Protein 9EIE (pdb70)

Sequence (332 aa):
DHADAAYVEKHNLQCLFSEMAEQLSEKDPKTEEQEAERILLEFLTHRKAERDRAALRLQFSHSFEVNLDNGRKIMRLQLGQETSTLQLEQKGRVLKMDEAFSISLEQTEELTEMFYELGRFVVDGTKGEQGGFISIDERRDVYLLAAGRECAEAGDELFNLAMLFSMDDHADAAYVEKHNLQCLFSEMAEQLSEKDPKTEEQEAERILLEFLTHRKAERDRAALRLQFSHSFEVNLDNGRKIMRLQLGQETSTLQLEQKGRVLKMDEAFSISLEQTEELTEMFYELGRFVVDGTKGEQGGFISIDERDVYLLAAGRECAEAGDELFNLAMLFSMD

Organism: Trypanosoma cruzi (strain CL Brener) (NCBI:txid353153)

Secondary structure (DSSP, 8-state):
--SHHHHHHTTT-HHHHHHHHHHHHHH--SSHHHHHHHHHHHHHHHHHHHHHHHHHS--SSEEEEEETTTTEEEEEEE-SS-EEEEEEEE-SS-EEEEEEEE-HHHHHHHHHHHHHHHTTB-S-SSS-EEEEEEETTTEEEEEE-SHHHHHHHHHHHHHHHHHH--/--SHHHHHHTTT-HHHHHHHHHHHHHH--SSHHHHHHHHHHHHHHHHHHHHHHHHHT--SSEEEEEETTTTEEEEEEE-SSEEEEEEEEE-SS-EEEEEEEEEHHHHHHHHHHHHHHHTTEES-SSS-EEEEEEETTTEEEEEE-SHHHHHHHHHHHHHHHHHHT-

Radius of gyration: 24.31 Å; Cα contacts (8 Å, |Δi|>4): 481; chains: 2; bounding box: 36×53×86 Å

Structure (mmCIF, N/CA/C/O backbone):
data_9EIE
#
_entry.id   9EIE
#
_cell.length_a   110.225
_cell.length_b   71.647
_cell.length_c   67.084
_cell.angle_alpha   90.000
_cell.angle_beta   94.616
_cell.angle_gamma   90.000
#
_symmetry.space_group_name_H-M   'C 1 2 1'
#
loop_
_entity.id
_entity.type
_entity.pdbx_description
1 polymer 'Trypanosomatid-specific protein of unknown function'
2 non-polymer 'POTASSIUM ION'
3 non-polymer GLYCEROL
4 water water
#
loop_
_atom_site.group_PDB
_atom_site.id
_atom_site.type_symbol
_atom_site.label_atom_id
_atom_site.label_alt_id
_atom_site.label_comp_id
_atom_site.label_asym_id
_atom_site.label_entity_id
_atom_site.label_seq_id
_atom_site.pdbx_PDB_ins_code
_atom_site.Cartn_x
_atom_site.Cartn_y
_atom_site.Cartn_z
_atom_site.occupancy
_atom_site.B_iso_or_equiv
_atom_site.auth_seq_id
_atom_site.auth_comp_id
_atom_site.auth_asym_id
_atom_site.auth_atom_id
_atom_site.pdbx_PDB_model_num
ATOM 1 N N . ASP A 1 31 ? 25.421 5.062 -8.502 1.000 101.176 27 ASP A N 1
ATOM 2 C CA . ASP A 1 31 ? 24.961 6.711 -8.767 1.000 104.248 27 ASP A CA 1
ATOM 3 C C . ASP A 1 31 ? 24.398 6.970 -7.264 1.000 111.515 27 ASP A C 1
ATOM 4 O O . ASP A 1 31 ? 24.796 8.003 -6.669 1.000 111.844 27 ASP A O 1
ATOM 6 N N . HIS A 1 32 ? 23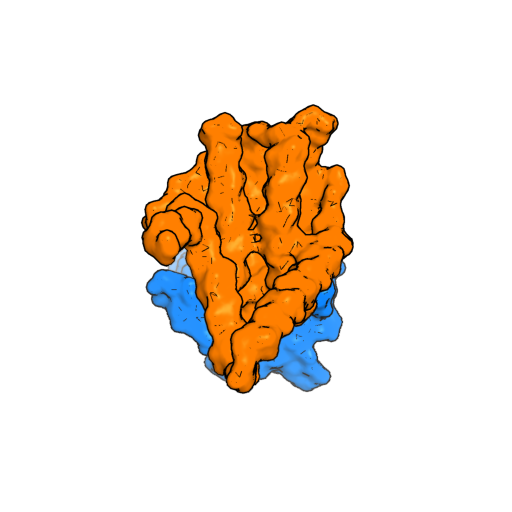.444 6.143 -6.749 1.000 122.761 28 HIS A N 1
ATOM 7 C CA . HIS A 1 32 ? 22.634 6.379 -5.503 1.000 125.892 28 HIS A CA 1
ATOM 8 C C . HIS A 1 32 ? 22.498 5.106 -4.615 1.000 123.783 28 HIS A C 1
ATOM 9 O O . HIS A 1 32 ? 21.835 5.222 -3.541 1.000 111.834 28 HIS A O 1
ATOM 16 N N . ALA A 1 33 ? 23.099 3.957 -5.006 1.000 121.424 29 ALA A N 1
ATOM 17 C CA . ALA A 1 33 ? 23.431 2.773 -4.152 1.000 113.366 29 ALA A CA 1
ATOM 18 C C . ALA A 1 33 ? 24.649 3.106 -3.274 1.000 112.782 29 ALA A C 1
ATOM 19 O O . ALA A 1 33 ? 24.982 2.338 -2.339 1.000 106.833 29 ALA A O 1
ATOM 21 N N . ASP A 1 34 ? 25.305 4.211 -3.630 1.000 112.983 30 ASP A N 1
ATOM 22 C CA . ASP A 1 34 ? 26.436 4.876 -2.935 1.000 107.498 30 ASP A CA 1
ATOM 23 C C . ASP A 1 34 ? 25.924 5.595 -1.677 1.000 106.556 30 ASP A C 1
ATOM 24 O O . ASP A 1 34 ? 26.422 5.266 -0.593 1.000 107.911 30 ASP A O 1
ATOM 29 N N . ALA A 1 35 ? 24.999 6.556 -1.814 1.000 106.145 31 ALA A N 1
ATOM 30 C CA . ALA A 1 35 ? 24.400 7.315 -0.686 1.000 110.055 31 ALA A CA 1
ATOM 31 C C . ALA A 1 35 ? 23.845 6.325 0.358 1.000 110.558 31 ALA A C 1
ATOM 32 O O . ALA A 1 35 ? 23.646 6.739 1.513 1.000 106.092 31 ALA A O 1
ATOM 34 N N . ALA A 1 36 ? 23.631 5.061 -0.043 1.000 112.215 32 ALA A N 1
ATOM 35 C CA . ALA A 1 36 ? 23.167 3.916 0.782 1.000 105.867 32 ALA A CA 1
ATOM 36 C C . ALA A 1 36 ? 24.324 3.258 1.553 1.000 105.889 32 ALA A C 1
ATOM 37 O O . ALA A 1 36 ? 24.162 3.179 2.786 1.000 111.950 32 ALA A O 1
ATOM 39 N N . TYR A 1 37 ? 25.414 2.801 0.886 1.000 103.111 33 TYR A N 1
ATOM 40 C CA . TYR A 1 37 ? 26.624 2.141 1.490 1.000 94.405 33 TYR A CA 1
ATOM 41 C C . TYR A 1 37 ? 27.251 3.026 2.584 1.000 89.160 33 TYR A C 1
ATOM 42 O O . TYR A 1 37 ? 27.872 2.485 3.527 1.000 80.106 33 TYR A O 1
ATOM 51 N N . VAL A 1 38 ? 27.066 4.344 2.454 1.000 86.392 34 VAL A N 1
ATOM 52 C CA . VAL A 1 38 ? 27.604 5.428 3.328 1.000 86.449 34 VAL A CA 1
ATOM 53 C C . VAL A 1 38 ? 26.749 5.561 4.607 1.000 92.909 34 VAL A C 1
ATOM 54 O O . VAL A 1 38 ? 27.357 5.684 5.692 1.000 98.167 34 VAL A O 1
ATOM 58 N N . GLU A 1 39 ? 25.410 5.544 4.520 1.000 97.704 35 GLU A N 1
ATOM 59 C CA . GLU A 1 39 ? 24.495 5.519 5.710 1.000 100.370 35 GLU A CA 1
ATOM 60 C C . GLU A 1 39 ? 24.597 4.136 6.381 1.000 94.699 35 GLU A C 1
ATOM 61 O O . GLU A 1 39 ? 24.785 4.082 7.604 1.000 93.689 35 GLU A O 1
ATOM 67 N N . LYS A 1 40 ? 24.532 3.071 5.572 1.000 90.175 36 LYS A N 1
ATOM 68 C CA . LYS A 1 40 ? 24.606 1.631 5.948 1.000 90.668 36 LYS A CA 1
ATOM 69 C C . LYS A 1 40 ? 25.880 1.266 6.722 1.000 89.128 36 LYS A C 1
ATOM 70 O O . LYS A 1 40 ? 25.923 0.120 7.175 1.000 86.977 36 LYS A O 1
ATOM 76 N N . HIS A 1 41 ? 26.889 2.143 6.833 1.000 91.813 37 HIS A N 1
ATOM 77 C CA . HIS A 1 41 ? 28.202 1.833 7.477 1.000 90.050 37 HIS A CA 1
ATOM 78 C C . HIS A 1 41 ? 28.676 2.966 8.410 1.000 85.135 37 HIS A C 1
ATOM 79 O O . HIS A 1 41 ? 29.849 2.917 8.820 1.000 82.523 37 HIS A O 1
ATOM 86 N N . ASN A 1 42 ? 27.825 3.946 8.742 1.000 83.989 38 ASN A N 1
ATOM 87 C CA . ASN A 1 42 ? 28.121 5.039 9.718 1.000 82.378 38 ASN A CA 1
ATOM 88 C C . ASN A 1 42 ? 29.279 5.909 9.237 1.000 78.011 38 ASN A C 1
ATOM 89 O O . ASN A 1 42 ? 30.080 6.390 10.104 1.000 73.414 38 ASN A O 1
ATOM 94 N N . LEU A 1 43 ? 29.336 6.106 7.913 1.000 71.526 39 LEU A N 1
ATOM 95 C CA . LEU A 1 43 ? 30.383 6.893 7.214 1.000 63.292 39 LEU A CA 1
ATOM 96 C C . LEU A 1 43 ? 29.782 8.239 6.807 1.000 60.170 39 LEU A C 1
ATOM 97 O O . LEU A 1 43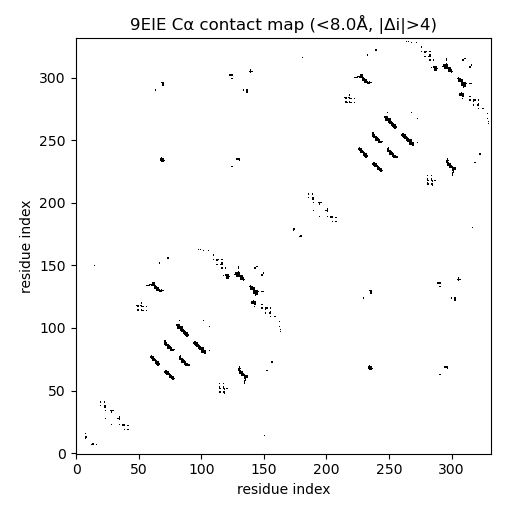 ? 30.507 9.109 6.257 1.000 58.671 39 LEU A O 1
ATOM 102 N N . GLN A 1 44 ? 28.509 8.431 7.130 1.000 61.825 40 GLN A N 1
ATOM 103 C CA . GLN A 1 44 ? 27.803 9.695 6.830 1.000 70.191 40 GLN A CA 1
ATOM 104 C C . GLN A 1 44 ? 28.536 10.826 7.571 1.000 63.509 40 GLN A C 1
ATOM 105 O O . GLN A 1 44 ? 28.603 11.935 7.037 1.000 62.774 40 GLN A O 1
ATOM 111 N N . CYS A 1 45 ? 29.095 10.561 8.747 1.000 64.872 41 CYS A N 1
ATOM 112 C CA . CYS A 1 45 ? 29.749 11.610 9.570 1.000 65.231 41 CYS A CA 1
ATOM 113 C C . CYS A 1 45 ? 31.024 12.092 8.863 1.000 57.400 41 CYS A C 1
ATOM 114 O O . CYS A 1 45 ? 31.209 13.335 8.696 1.000 50.243 41 CYS A O 1
ATOM 117 N N . LEU A 1 46 ? 31.860 11.140 8.448 1.000 52.517 42 LEU A N 1
ATOM 118 C CA . LEU A 1 46 ? 33.107 11.410 7.684 1.000 51.744 42 LEU A CA 1
ATOM 119 C C . LEU A 1 46 ? 32.770 12.227 6.415 1.000 54.326 42 LEU A C 1
ATOM 120 O O . LEU A 1 46 ? 33.391 13.338 6.206 1.000 52.312 42 LEU A O 1
ATOM 125 N N . PHE A 1 47 ? 31.815 11.740 5.604 1.000 52.888 43 PHE A N 1
ATOM 126 C CA . PHE A 1 47 ? 31.444 12.372 4.303 1.000 49.490 43 PHE A CA 1
ATOM 127 C C . PHE A 1 47 ? 30.967 13.798 4.564 1.000 47.195 43 PHE A C 1
ATOM 128 O O . PHE A 1 47 ? 31.321 14.766 3.833 1.000 44.537 43 PHE A O 1
ATOM 136 N N . SER A 1 48 ? 30.235 13.940 5.658 1.000 48.679 44 SER A N 1
ATOM 137 C CA . SER A 1 48 ? 29.686 15.245 6.086 1.000 50.339 44 SER A CA 1
ATOM 138 C C . SER A 1 48 ? 30.836 16.154 6.538 1.000 47.764 44 SER A C 1
ATOM 139 O O . SER A 1 48 ? 30.804 17.321 6.155 1.000 47.379 44 SER A O 1
ATOM 142 N N . GLU A 1 49 ? 31.837 15.666 7.279 1.000 46.227 45 GLU A N 1
ATOM 143 C CA . GLU A 1 49 ? 32.928 16.570 7.745 1.000 47.009 45 GLU A CA 1
ATOM 144 C C . GLU A 1 49 ? 33.720 17.000 6.503 1.000 44.900 45 GLU A C 1
ATOM 145 O O . GLU A 1 49 ? 34.224 18.159 6.455 1.000 42.738 45 GLU A O 1
ATOM 151 N N . MET A 1 50 ? 33.773 16.139 5.485 1.000 44.219 46 MET A N 1
ATOM 152 C CA . MET A 1 50 ? 34.476 16.507 4.222 1.000 43.240 46 MET A CA 1
ATOM 153 C C . MET A 1 50 ? 33.700 17.637 3.526 1.000 44.365 46 MET A C 1
ATOM 154 O O . MET A 1 50 ? 34.288 18.737 3.274 1.000 42.624 46 MET A O 1
ATOM 159 N N . ALA A 1 51 ? 32.420 17.429 3.253 1.000 45.671 47 ALA A N 1
ATOM 160 C CA . ALA A 1 51 ? 31.612 18.488 2.621 1.000 49.350 47 ALA A CA 1
ATOM 161 C C . ALA A 1 51 ? 31.791 19.765 3.462 1.000 51.763 47 ALA A C 1
ATOM 162 O O . ALA A 1 51 ? 32.083 20.848 2.867 1.000 50.733 47 ALA A O 1
ATOM 164 N N . GLU A 1 52 ? 31.738 19.637 4.800 1.000 56.562 48 GLU A N 1
ATOM 165 C CA . GLU A 1 52 ? 31.802 20.792 5.749 1.000 60.660 48 GLU A CA 1
ATOM 166 C C . GLU A 1 52 ? 33.100 21.540 5.455 1.000 55.038 48 GLU A C 1
ATOM 167 O O . GLU A 1 52 ? 33.037 22.774 5.298 1.000 55.013 48 GLU A O 1
ATOM 173 N N . GLN A 1 53 ? 34.207 20.802 5.341 1.000 53.045 49 GLN A N 1
ATOM 174 C CA . GLN A 1 53 ? 35.586 21.353 5.167 1.000 52.946 49 GLN A CA 1
ATOM 175 C C . GLN A 1 53 ? 35.668 22.138 3.842 1.000 51.102 49 GLN A C 1
ATOM 176 O O . GLN A 1 53 ? 36.429 23.168 3.781 1.000 46.779 49 GLN A O 1
ATOM 182 N N . LEU A 1 54 ? 34.868 21.742 2.842 1.000 50.385 50 LEU A N 1
ATOM 183 C CA . LEU A 1 54 ? 34.865 22.438 1.528 1.000 54.578 50 LEU A CA 1
ATOM 184 C C . LEU A 1 54 ? 34.063 23.764 1.623 1.000 60.585 50 LEU A C 1
ATOM 185 O O . LEU A 1 54 ? 34.456 24.755 0.967 1.000 61.599 50 LEU A O 1
ATOM 190 N N . SER A 1 55 ? 33.011 23.843 2.443 1.000 65.470 51 SER A N 1
ATOM 191 C CA . SER A 1 55 ? 32.251 25.102 2.687 1.000 67.590 51 SER A CA 1
ATOM 192 C C . SER A 1 55 ? 33.124 26.158 3.363 1.000 66.954 51 SER A C 1
ATOM 193 O O . SER A 1 55 ? 32.987 27.331 3.036 1.000 67.205 51 SER A O 1
ATOM 196 N N . GLU A 1 56 ? 33.993 25.756 4.276 1.000 70.033 52 GLU A N 1
ATOM 197 C CA . GLU A 1 56 ? 34.795 26.705 5.085 1.000 76.753 52 GLU A CA 1
ATOM 198 C C . GLU A 1 56 ? 35.898 27.325 4.226 1.000 75.728 52 GLU A C 1
ATOM 199 O O . GLU A 1 56 ? 36.273 28.464 4.528 1.000 80.674 52 GLU A O 1
ATOM 205 N N . LYS A 1 57 ? 36.393 26.618 3.208 1.000 72.568 53 LYS A N 1
ATOM 206 C CA . LYS A 1 57 ? 37.583 27.047 2.415 1.000 68.753 53 LYS A CA 1
ATOM 207 C C . LYS A 1 57 ? 37.159 27.585 1.042 1.000 66.731 53 LYS A C 1
ATOM 208 O O . LYS A 1 57 ? 37.909 28.409 0.501 1.000 66.292 53 LYS A O 1
ATOM 214 N N . ASP A 1 58 ? 36.014 27.106 0.534 1.000 66.797 54 ASP A N 1
ATOM 215 C CA . ASP A 1 58 ? 35.274 27.498 -0.702 1.000 72.008 54 ASP A CA 1
ATOM 216 C C . ASP A 1 58 ? 36.182 27.514 -1.942 1.000 70.518 54 ASP A C 1
ATOM 217 O O . ASP A 1 58 ? 36.498 28.572 -2.517 1.000 69.515 54 ASP A O 1
ATOM 222 N N . PRO A 1 59 ? 36.533 26.310 -2.451 1.000 63.020 55 PRO A N 1
ATOM 223 C CA . PRO A 1 59 ? 37.471 26.181 -3.564 1.000 59.995 55 PRO A CA 1
ATOM 224 C C . PRO A 1 59 ? 36.855 26.605 -4.900 1.000 56.035 55 PRO A C 1
ATOM 225 O O . PRO A 1 59 ? 35.710 26.374 -5.095 1.000 53.230 55 PRO A O 1
ATOM 229 N N . LYS A 1 60 ? 37.674 27.161 -5.786 1.000 58.268 56 LYS A N 1
ATOM 230 C CA . LYS A 1 60 ? 37.275 27.733 -7.102 1.000 60.080 56 LYS A CA 1
ATOM 231 C C . LYS A 1 60 ? 37.065 26.631 -8.155 1.000 54.405 56 LYS A C 1
ATOM 232 O O . LYS A 1 60 ? 36.285 26.923 -9.092 1.000 57.858 56 LYS A O 1
ATOM 238 N N . THR A 1 61 ? 37.693 25.438 -8.010 1.000 47.915 57 THR A N 1
ATOM 239 C CA . THR A 1 61 ? 37.665 24.298 -8.994 1.000 43.321 57 THR A CA 1
ATOM 240 C C . THR A 1 61 ? 37.503 22.925 -8.322 1.000 42.305 57 THR A C 1
ATOM 241 O O . THR A 1 61 ? 37.764 22.832 -7.037 1.000 41.400 57 THR A O 1
ATOM 245 N N . GLU A 1 62 ? 37.186 21.863 -9.095 1.000 38.858 58 GLU A N 1
ATOM 246 C CA A GLU A 1 62 ? 37.181 20.485 -8.524 0.500 37.446 58 GLU A CA 1
ATOM 247 C CA B GLU A 1 62 ? 37.180 20.491 -8.537 0.500 38.010 58 GLU A CA 1
ATOM 248 C C . GLU A 1 62 ? 38.610 20.109 -8.110 1.000 38.691 58 GLU A C 1
ATOM 249 O O . GLU A 1 62 ? 38.756 19.405 -7.037 1.000 37.698 58 GLU A O 1
ATOM 260 N N . GLN A 1 63 ? 39.651 20.532 -8.864 1.000 37.929 59 GLN A N 1
ATOM 261 C CA . GLN A 1 63 ? 41.036 20.157 -8.442 1.000 36.824 59 GLN A CA 1
ATOM 262 C C . GLN A 1 63 ? 41.356 20.781 -7.062 1.000 36.848 59 GLN A C 1
ATOM 263 O O . GLN A 1 63 ? 41.895 20.043 -6.232 1.000 34.406 59 GLN A O 1
ATOM 269 N N . GLU A 1 64 ? 41.020 22.055 -6.825 1.000 37.349 60 GLU A N 1
ATOM 270 C CA . GLU A 1 64 ? 41.207 22.744 -5.521 1.000 39.901 60 GLU A CA 1
ATOM 271 C C . GLU A 1 64 ? 40.471 21.970 -4.404 1.000 38.529 60 GLU A C 1
ATOM 272 O O . GLU A 1 64 ? 41.125 21.661 -3.403 1.000 38.285 60 GLU A O 1
ATOM 278 N N . ALA A 1 65 ? 39.179 21.651 -4.560 1.000 37.555 61 ALA A N 1
ATOM 279 C CA . ALA A 1 65 ? 38.406 20.818 -3.604 1.000 35.237 61 ALA A CA 1
ATOM 280 C C . ALA A 1 65 ? 39.163 19.529 -3.262 1.000 36.247 61 ALA A C 1
ATOM 281 O O . ALA A 1 65 ? 39.355 19.236 -2.068 1.000 40.692 61 ALA A O 1
ATOM 283 N N . GLU A 1 66 ? 39.633 18.772 -4.250 1.000 35.941 62 GLU A N 1
ATOM 284 C CA . GLU A 1 66 ? 40.213 17.426 -3.991 1.000 34.385 62 GLU A CA 1
ATOM 285 C C . GLU A 1 66 ? 41.518 17.595 -3.213 1.000 33.971 62 GLU A C 1
ATOM 286 O O . GLU A 1 66 ? 41.753 16.842 -2.336 1.000 33.291 62 GLU A O 1
ATOM 292 N N . ARG A 1 67 ? 42.314 18.591 -3.548 1.000 36.175 63 ARG A N 1
ATOM 293 C CA . ARG A 1 67 ? 43.530 18.973 -2.798 1.000 38.743 63 ARG A CA 1
ATOM 294 C C . ARG A 1 67 ? 43.115 19.168 -1.328 1.000 36.687 63 ARG A C 1
ATOM 295 O O . ARG A 1 67 ? 43.685 18.498 -0.457 1.000 35.531 63 ARG A O 1
ATOM 303 N N . ILE A 1 68 ? 42.093 19.976 -1.076 1.000 35.203 64 ILE A N 1
ATOM 304 C CA . ILE A 1 68 ? 41.627 20.284 0.304 1.000 35.633 64 ILE A CA 1
ATOM 305 C C . ILE A 1 68 ? 41.257 18.979 1.022 1.000 33.623 64 ILE A C 1
ATOM 306 O O . ILE A 1 68 ? 41.652 18.841 2.181 1.000 32.530 64 ILE A O 1
ATOM 311 N N . LEU A 1 69 ? 40.596 18.029 0.356 1.000 33.476 65 LEU A N 1
ATOM 312 C CA . LEU A 1 69 ? 40.222 16.746 1.012 1.000 33.599 65 LEU A CA 1
ATOM 313 C C . LEU A 1 69 ? 41.479 15.921 1.311 1.000 33.311 65 LEU A C 1
ATOM 314 O O . LEU A 1 69 ? 41.505 15.281 2.374 1.000 32.232 65 LEU A O 1
ATOM 319 N N . LEU A 1 70 ? 42.464 15.920 0.404 1.000 32.858 66 LEU A N 1
ATOM 320 C CA . LEU A 1 70 ? 43.779 15.270 0.620 1.000 32.207 66 LEU A CA 1
ATOM 321 C C . LEU A 1 70 ? 44.519 15.950 1.801 1.000 32.887 66 LEU A C 1
ATOM 322 O O . LEU A 1 70 ? 45.141 15.220 2.549 1.000 32.938 66 LEU A O 1
ATOM 327 N N . GLU A 1 71 ? 44.472 17.280 1.986 1.000 34.526 67 GLU A N 1
ATOM 328 C CA . GLU A 1 71 ? 45.145 17.996 3.115 1.000 37.418 67 GLU A CA 1
ATOM 329 C C . GLU A 1 71 ? 44.423 17.679 4.457 1.000 36.279 67 GLU A C 1
ATOM 330 O O . GLU A 1 71 ? 45.084 17.383 5.438 1.000 31.418 67 GLU A O 1
ATOM 336 N N . PHE A 1 72 ? 43.092 17.706 4.454 1.000 36.523 68 PHE A N 1
ATOM 337 C CA . PHE A 1 72 ? 42.193 17.385 5.586 1.000 36.630 68 PHE A CA 1
ATOM 338 C C . PHE A 1 72 ? 42.557 16.028 6.190 1.000 36.119 68 PHE A C 1
ATOM 339 O O . PHE A 1 72 ? 42.838 15.912 7.400 1.000 38.079 68 PHE A O 1
ATOM 347 N N . LEU A 1 73 ? 42.559 15.005 5.357 1.000 35.964 69 LEU A N 1
ATOM 348 C CA . LEU A 1 73 ? 42.837 13.612 5.769 1.000 35.515 69 LEU A CA 1
ATOM 349 C C . LEU A 1 73 ? 44.280 13.490 6.276 1.000 35.068 69 LEU A C 1
ATOM 350 O O . LEU A 1 73 ? 44.511 12.634 7.150 1.000 36.647 69 LEU A O 1
ATOM 355 N N . THR A 1 74 ? 45.209 14.263 5.706 1.000 34.268 70 THR A N 1
ATOM 356 C CA . THR A 1 74 ? 46.661 14.171 5.974 1.000 33.718 70 THR A CA 1
ATOM 357 C C . THR A 1 74 ? 46.875 14.755 7.381 1.000 34.326 70 THR A C 1
ATOM 358 O O . THR A 1 74 ? 47.633 14.150 8.135 1.000 32.869 70 THR A O 1
ATOM 362 N N . HIS A 1 75 ? 46.254 15.903 7.669 1.000 34.472 71 HIS A N 1
ATO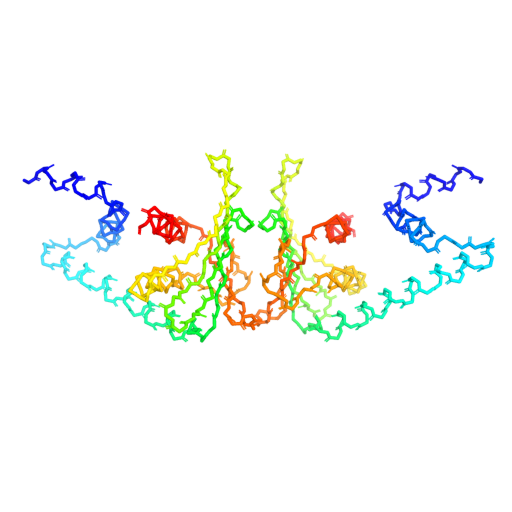M 363 C CA . HIS A 1 75 ? 46.348 16.651 8.946 1.000 36.548 71 HIS A CA 1
ATOM 364 C C . HIS A 1 75 ? 45.761 15.763 10.058 1.000 36.921 71 HIS A C 1
ATOM 365 O O . HIS A 1 75 ? 46.451 15.595 11.049 1.000 39.633 71 HIS A O 1
ATOM 372 N N . ARG A 1 76 ? 44.609 15.113 9.839 1.000 35.488 72 ARG A N 1
ATOM 373 C CA . ARG A 1 76 ? 43.998 14.126 10.755 1.000 33.431 72 ARG A CA 1
ATOM 374 C C . ARG A 1 76 ? 44.881 12.891 10.978 1.000 33.909 72 ARG A C 1
ATOM 375 O O . ARG A 1 76 ? 44.751 12.249 12.077 1.000 30.638 72 ARG A O 1
ATOM 383 N N . LYS A 1 77 ? 45.634 12.470 9.959 1.000 33.598 73 LYS A N 1
ATOM 384 C CA . LYS A 1 77 ? 46.548 11.312 10.108 1.000 35.449 73 LYS A CA 1
ATOM 385 C C . LYS A 1 77 ? 47.672 11.765 11.036 1.000 33.502 73 LYS A C 1
ATOM 386 O O . LYS A 1 77 ? 48.158 10.949 11.801 1.000 35.044 73 LYS A O 1
ATOM 392 N N . ALA A 1 78 ? 48.049 13.035 10.952 1.000 31.803 74 ALA A N 1
ATOM 393 C CA . ALA A 1 78 ? 49.126 13.637 11.760 1.000 31.676 74 ALA A CA 1
ATOM 394 C C . ALA A 1 78 ? 48.634 13.701 13.213 1.000 31.143 74 ALA A C 1
ATOM 395 O O . ALA A 1 78 ? 49.403 13.266 14.078 1.000 32.194 74 ALA A O 1
ATOM 397 N N . GLU A 1 79 ? 47.419 14.218 13.444 1.000 29.612 75 GLU A N 1
ATOM 398 C CA . GLU A 1 79 ? 46.796 14.340 14.780 1.000 30.489 75 GLU A CA 1
ATOM 399 C C . GLU A 1 79 ? 46.739 12.945 15.384 1.000 28.769 75 GLU A C 1
ATOM 400 O O . GLU A 1 79 ? 47.007 12.805 16.547 1.000 30.231 75 GLU A O 1
ATOM 406 N N . ARG A 1 80 ? 46.452 11.947 14.580 1.000 28.261 76 ARG A N 1
ATOM 407 C CA . ARG A 1 80 ? 46.209 10.566 15.038 1.000 28.217 76 ARG A CA 1
ATOM 408 C C . ARG A 1 80 ? 47.562 9.931 15.378 1.000 29.783 76 ARG A C 1
ATOM 409 O O . ARG A 1 80 ? 47.616 9.092 16.318 1.000 28.730 76 ARG A O 1
ATOM 417 N N . ASP A 1 81 ? 48.592 10.287 14.598 1.000 33.055 77 ASP A N 1
ATOM 418 C CA . ASP A 1 81 ? 49.996 9.809 14.740 1.000 35.765 77 ASP A CA 1
ATOM 419 C C . ASP A 1 81 ? 50.532 10.347 16.089 1.000 35.543 77 ASP A C 1
ATOM 420 O O . ASP A 1 81 ? 51.216 9.579 16.807 1.000 33.381 77 ASP A O 1
ATOM 425 N N . ARG A 1 82 ? 50.176 11.589 16.434 1.000 33.024 78 ARG A N 1
ATOM 426 C CA . ARG A 1 82 ? 50.556 12.206 17.713 1.000 35.683 78 ARG A CA 1
ATOM 427 C C . ARG A 1 82 ? 49.748 11.592 18.886 1.000 34.858 78 ARG A C 1
ATOM 428 O O . ARG A 1 82 ? 50.373 11.197 19.886 1.000 31.014 78 ARG A O 1
ATOM 436 N N . ALA A 1 83 ? 48.415 11.472 18.786 1.000 34.472 79 ALA A N 1
ATOM 437 C CA . ALA A 1 83 ? 47.604 10.749 19.791 1.000 34.570 79 ALA A CA 1
ATOM 438 C C . ALA A 1 83 ? 48.214 9.359 20.078 1.000 34.308 79 ALA A C 1
ATOM 439 O O . ALA A 1 83 ? 48.382 9.037 21.265 1.000 33.046 79 ALA A O 1
ATOM 441 N N . ALA A 1 84 ? 48.649 8.601 19.060 1.000 34.096 80 ALA A N 1
ATOM 442 C CA . ALA A 1 84 ? 49.281 7.266 19.248 1.000 33.522 80 ALA A CA 1
ATOM 443 C C . ALA A 1 84 ? 50.605 7.361 20.051 1.000 33.985 80 ALA A C 1
ATOM 444 O O . ALA A 1 84 ? 50.947 6.448 20.850 1.000 32.772 80 ALA A O 1
ATOM 446 N N . LEU A 1 85 ? 51.390 8.392 19.811 1.000 33.970 81 LEU A N 1
ATOM 447 C CA . LEU A 1 85 ? 52.659 8.588 20.552 1.000 35.833 81 LEU A CA 1
ATOM 448 C C . LEU A 1 85 ? 52.349 8.884 22.026 1.000 36.722 81 LEU A C 1
ATOM 449 O O . LEU A 1 85 ? 53.029 8.343 22.852 1.000 37.935 81 LEU A O 1
ATOM 454 N N . ARG A 1 86 ? 51.333 9.693 22.299 1.000 37.927 82 ARG A N 1
ATOM 455 C CA . ARG A 1 86 ? 51.001 10.177 23.648 1.000 40.021 82 ARG A CA 1
ATOM 456 C C . ARG A 1 86 ? 50.241 9.090 24.415 1.000 37.472 82 ARG A C 1
ATOM 457 O O . ARG A 1 86 ? 50.507 8.961 25.590 1.000 36.813 82 ARG A O 1
ATOM 465 N N . LEU A 1 87 ? 49.396 8.291 23.758 1.000 35.122 83 LEU A N 1
ATOM 466 C CA . LEU A 1 87 ? 48.492 7.301 24.401 1.000 33.411 83 LEU A CA 1
ATOM 467 C C . LEU A 1 87 ? 48.993 5.869 24.229 1.000 35.961 83 LEU A C 1
ATOM 468 O O . LEU A 1 87 ? 48.225 4.960 24.411 1.000 39.329 83 LEU A O 1
ATOM 473 N N . GLN A 1 88 ? 50.238 5.683 23.839 1.000 39.964 84 GLN A N 1
ATOM 474 C CA . GLN A 1 88 ? 50.966 4.381 23.815 1.000 40.599 84 GLN A CA 1
ATOM 475 C C . GLN A 1 88 ? 50.705 3.657 25.140 1.000 38.081 84 GLN A C 1
ATOM 476 O O . GLN A 1 88 ? 51.007 4.299 26.204 1.000 37.539 84 GLN A O 1
ATOM 482 N N . PHE A 1 89 ? 50.197 2.418 25.107 1.000 33.775 85 PHE A N 1
ATOM 483 C CA . PHE A 1 89 ? 49.907 1.597 26.315 1.000 32.232 85 PHE A CA 1
ATOM 484 C C . PHE A 1 89 ? 50.493 0.168 26.227 1.000 33.510 85 PHE A C 1
ATOM 485 O O . PHE A 1 89 ? 50.428 -0.484 25.144 1.000 33.707 85 PHE A O 1
ATOM 493 N N . SER A 1 90 ? 51.011 -0.342 27.357 1.000 34.464 86 SER A N 1
ATOM 494 C CA . SER A 1 90 ? 51.692 -1.658 27.531 1.000 35.935 86 SER A CA 1
ATOM 495 C C . SER A 1 90 ? 50.780 -2.686 28.215 1.000 36.216 86 SER A C 1
ATOM 496 O O . SER A 1 90 ? 51.136 -3.857 28.171 1.000 40.387 86 SER A O 1
ATOM 499 N N . HIS A 1 91 ? 49.710 -2.282 28.911 1.000 34.955 87 HIS A N 1
ATOM 500 C CA . HIS A 1 91 ? 48.892 -3.174 29.791 1.000 33.353 87 HIS A CA 1
ATOM 501 C C . HIS A 1 91 ? 47.387 -2.935 29.592 1.000 31.530 87 HIS A C 1
ATOM 502 O O . HIS A 1 91 ? 46.659 -3.892 29.457 1.000 31.278 87 HIS A O 1
ATOM 509 N N . SER A 1 92 ? 46.911 -1.704 29.625 1.000 29.721 88 SER A N 1
ATOM 510 C CA . SER A 1 92 ? 45.491 -1.434 29.949 1.000 28.018 88 SER A CA 1
ATOM 511 C C . SER A 1 92 ? 45.107 -0.039 29.462 1.000 26.495 88 SER A C 1
ATOM 512 O O . SER A 1 92 ? 45.983 0.839 29.414 1.000 25.884 88 SER A O 1
ATOM 515 N N . PHE A 1 93 ? 43.849 0.188 29.148 1.000 25.121 89 PHE A N 1
ATOM 516 C CA . PHE A 1 93 ? 43.341 1.568 28.973 1.000 24.529 89 PHE A CA 1
ATOM 517 C C . PHE A 1 93 ? 41.939 1.599 29.530 1.000 24.504 89 PHE A C 1
ATOM 518 O O . PHE A 1 93 ? 41.271 0.579 29.512 1.000 25.552 89 PHE A O 1
ATOM 526 N N . GLU A 1 94 ? 41.481 2.768 29.911 1.000 25.423 90 GLU A N 1
ATOM 527 C CA . GLU A 1 94 ? 40.042 3.006 30.175 1.000 25.917 90 GLU A CA 1
ATOM 528 C C . GLU A 1 94 ? 39.630 4.238 29.394 1.000 23.924 90 GLU A C 1
ATOM 529 O O . GLU A 1 94 ? 40.350 5.234 29.382 1.000 24.868 90 GLU A O 1
ATOM 535 N N . VAL A 1 95 ? 38.481 4.163 28.772 1.000 23.360 91 VAL A N 1
ATOM 536 C CA . VAL A 1 95 ? 37.770 5.333 28.201 1.000 23.075 91 VAL A CA 1
ATOM 537 C C . VAL A 1 95 ? 36.519 5.540 29.032 1.000 22.916 91 VAL A C 1
ATOM 538 O O . VAL A 1 95 ? 35.779 4.601 29.149 1.000 23.673 91 VAL A O 1
ATOM 542 N N . ASN A 1 96 ? 36.283 6.732 29.536 1.000 24.052 92 ASN A N 1
ATOM 543 C CA . ASN A 1 96 ? 35.067 7.094 30.303 1.000 25.466 92 ASN A CA 1
ATOM 544 C C . ASN A 1 96 ? 34.471 8.371 29.688 1.000 26.092 92 ASN A C 1
ATOM 545 O O . ASN A 1 96 ? 35.140 9.395 29.824 1.000 25.708 92 ASN A O 1
ATOM 550 N N . LEU A 1 97 ? 33.270 8.340 29.079 1.000 29.023 93 LEU A N 1
ATOM 551 C CA . LEU A 1 97 ? 32.647 9.501 28.355 1.000 32.007 93 LEU A CA 1
ATOM 552 C C . LEU A 1 97 ? 31.317 9.981 28.970 1.000 34.035 93 LEU A C 1
ATOM 553 O O . LEU A 1 97 ? 30.731 9.197 29.645 1.000 31.073 93 LEU A O 1
ATOM 558 N N . ASP A 1 98 ? 30.750 11.067 28.406 1.000 43.038 94 ASP A N 1
ATOM 559 C CA . ASP A 1 98 ? 29.440 11.732 28.672 1.000 47.853 94 ASP A CA 1
ATOM 560 C C . ASP A 1 98 ? 29.533 11.897 30.151 1.000 53.662 94 ASP A C 1
ATOM 561 O O . ASP A 1 98 ? 28.547 11.653 30.836 1.000 58.962 94 ASP A O 1
ATOM 566 N N . ASN A 1 99 ? 30.784 12.114 30.539 1.000 60.168 95 ASN A N 1
ATOM 567 C CA . ASN A 1 99 ? 31.385 11.823 31.875 1.000 67.537 95 ASN A CA 1
ATOM 568 C C . ASN A 1 99 ? 30.513 10.830 32.732 1.000 65.052 95 ASN A C 1
ATOM 569 O O . ASN A 1 99 ? 29.505 11.238 33.342 1.000 66.441 95 ASN A O 1
ATOM 574 N N . GLY A 1 100 ? 30.883 9.535 32.812 1.000 61.658 96 GLY A N 1
ATOM 575 C CA . GLY A 1 100 ? 30.247 8.525 33.692 1.000 59.813 96 GLY A CA 1
ATOM 576 C C . GLY A 1 100 ? 29.417 7.460 32.961 1.000 61.685 96 GLY A C 1
ATOM 577 O O . GLY A 1 100 ? 29.466 6.253 33.375 1.000 60.742 96 GLY A O 1
ATOM 578 N N . ARG A 1 101 ? 28.667 7.872 31.929 1.000 57.498 97 ARG A N 1
ATOM 579 C CA . ARG A 1 101 ? 27.534 7.132 31.331 1.000 54.725 97 ARG A CA 1
ATOM 580 C C . ARG A 1 101 ? 27.950 6.389 30.055 1.000 49.748 97 ARG A C 1
ATOM 581 O O . ARG A 1 101 ? 27.068 6.108 29.243 1.000 56.819 97 ARG A O 1
ATOM 589 N N . LYS A 1 102 ? 29.245 6.172 29.822 1.000 43.498 98 LYS A N 1
ATOM 590 C CA . LYS A 1 102 ? 29.815 5.190 28.860 1.000 39.895 98 LYS A CA 1
ATOM 591 C C . LYS A 1 102 ? 31.256 4.889 29.257 1.000 35.939 98 LYS A C 1
ATOM 592 O O . LYS A 1 102 ? 32.042 5.837 29.342 1.000 37.259 98 LYS A O 1
ATOM 598 N N . ILE A 1 103 ? 31.586 3.624 29.478 1.000 31.139 99 ILE A N 1
ATOM 599 C CA . ILE A 1 103 ? 32.921 3.222 29.988 1.000 29.313 99 ILE A CA 1
ATOM 600 C C . ILE A 1 103 ? 33.354 1.974 29.246 1.000 26.861 99 ILE A C 1
ATOM 601 O O . ILE A 1 103 ? 32.564 1.057 29.204 1.000 25.897 99 ILE A O 1
ATOM 606 N N . MET A 1 104 ? 34.611 1.929 28.831 1.000 27.015 100 MET A N 1
ATOM 607 C CA . MET A 1 104 ? 35.313 0.741 28.245 1.000 28.779 100 MET A CA 1
ATOM 608 C C . MET A 1 104 ? 36.676 0.602 28.939 1.000 26.750 100 MET A C 1
ATOM 609 O O . MET A 1 104 ? 37.338 1.608 29.081 1.000 24.635 100 MET A O 1
ATOM 614 N N . ARG A 1 105 ? 37.027 -0.593 29.374 1.000 26.793 101 ARG A N 1
ATOM 615 C CA . ARG A 1 105 ? 38.344 -0.949 29.915 1.000 27.938 101 ARG A CA 1
ATOM 616 C C . ARG A 1 105 ? 38.850 -2.110 29.085 1.000 27.795 101 ARG A C 1
ATOM 617 O O . ARG A 1 105 ? 38.039 -2.986 28.768 1.000 26.912 101 ARG A O 1
ATOM 625 N N . LEU A 1 106 ? 40.130 -2.100 28.754 1.000 28.765 102 LEU A N 1
ATOM 626 C CA . LEU A 1 106 ? 40.842 -3.152 27.972 1.000 30.704 102 LEU A CA 1
ATOM 627 C C . LEU A 1 106 ? 42.107 -3.531 28.732 1.000 30.481 102 LEU A C 1
ATOM 628 O O . LEU A 1 106 ? 42.837 -2.605 29.105 1.000 29.763 102 LEU A O 1
ATOM 633 N N . GLN A 1 107 ? 42.335 -4.819 28.953 1.000 31.839 103 GLN A N 1
ATOM 634 C CA . GLN A 1 107 ? 43.631 -5.360 29.417 1.000 34.936 103 GLN A CA 1
ATOM 635 C C . GLN A 1 107 ? 44.199 -6.239 28.295 1.000 35.968 103 GLN A C 1
ATOM 636 O O . GLN A 1 107 ? 43.452 -7.069 27.711 1.000 35.098 103 GLN A O 1
ATOM 642 N N . LEU A 1 108 ? 45.480 -6.063 27.996 1.000 38.092 104 LEU A N 1
ATOM 643 C CA . LEU A 1 108 ? 46.255 -6.928 27.071 1.000 40.248 104 LEU A CA 1
ATOM 644 C C . LEU A 1 108 ? 46.608 -8.230 27.765 1.000 43.221 104 LEU A C 1
ATOM 645 O O . LEU A 1 108 ? 46.836 -8.181 28.999 1.000 43.112 104 LEU A O 1
ATOM 650 N N . GLY A 1 109 ? 46.627 -9.323 26.997 1.000 49.185 105 GLY A N 1
ATOM 651 C CA . GLY A 1 109 ? 47.372 -10.577 27.285 1.000 54.832 105 GLY A CA 1
ATOM 652 C C . GLY A 1 109 ? 48.130 -11.134 26.073 1.000 59.844 105 GLY A C 1
ATOM 653 O O . GLY A 1 109 ? 47.877 -10.636 24.938 1.000 59.299 105 GLY A O 1
ATOM 654 N N . GLN A 1 110 ? 48.965 -12.172 26.271 1.000 65.981 106 GLN A N 1
ATOM 655 C CA . GLN A 1 110 ? 49.808 -12.804 25.206 1.000 71.547 106 GLN A CA 1
ATOM 656 C C . GLN A 1 110 ? 48.937 -13.138 23.985 1.000 72.288 106 GLN A C 1
ATOM 657 O O . GLN A 1 110 ? 49.257 -12.624 22.896 1.000 71.181 106 GLN A O 1
ATOM 663 N N . GLU A 1 111 ? 47.868 -13.931 24.155 1.000 73.106 107 GLU A N 1
ATOM 664 C CA . GLU A 1 111 ? 47.110 -14.539 23.019 1.000 73.743 107 GLU A CA 1
ATOM 665 C C . GLU A 1 111 ? 45.778 -13.801 22.755 1.000 66.226 107 GLU A C 1
ATOM 666 O O . GLU A 1 111 ? 45.322 -13.858 21.595 1.000 65.611 107 GLU A O 1
ATOM 672 N N . THR A 1 112 ? 45.175 -13.134 23.752 1.000 58.136 108 THR A N 1
ATOM 673 C CA . THR A 1 112 ? 43.909 -12.351 23.620 1.000 50.624 108 THR A CA 1
ATOM 674 C C . THR A 1 112 ? 43.970 -11.100 24.498 1.000 47.716 108 THR A C 1
ATOM 675 O O . THR A 1 112 ? 44.770 -11.086 25.436 1.000 52.954 108 THR A O 1
ATOM 679 N N . SER A 1 113 ? 43.128 -10.105 24.226 1.000 45.502 109 SER A N 1
ATOM 680 C CA . SER A 1 113 ? 42.790 -8.983 25.151 1.000 44.638 109 SER A CA 1
ATOM 681 C C . SER A 1 113 ? 41.465 -9.245 25.890 1.000 42.652 109 SER A C 1
ATOM 682 O O . SER A 1 113 ? 40.589 -9.868 25.313 1.000 43.176 109 SER A O 1
ATOM 685 N N . THR A 1 114 ? 41.307 -8.831 27.139 1.000 40.302 110 THR A N 1
ATOM 686 C CA . THR A 1 114 ? 39.982 -8.874 27.819 1.000 40.621 110 THR A CA 1
ATOM 687 C C . THR A 1 114 ? 39.392 -7.460 27.790 1.000 37.406 110 THR A C 1
ATOM 688 O O . THR A 1 114 ? 40.163 -6.520 27.727 1.000 36.188 110 THR A O 1
ATOM 692 N N . LEU A 1 115 ? 38.074 -7.343 27.798 1.000 37.311 111 LEU A N 1
ATOM 693 C CA . LEU A 1 115 ? 37.312 -6.103 27.450 1.000 38.351 111 LEU A CA 1
ATOM 694 C C . LEU A 1 115 ? 36.049 -6.012 28.324 1.000 36.773 111 LEU A C 1
ATOM 695 O O . LEU A 1 115 ? 35.352 -7.000 28.406 1.000 36.498 111 LEU A O 1
ATOM 700 N N . GLN A 1 116 ? 35.833 -4.924 29.064 1.000 37.741 112 GLN A N 1
ATOM 701 C CA . GLN A 1 116 ? 34.622 -4.707 29.919 1.000 36.911 112 GLN A CA 1
ATOM 702 C C . GLN A 1 116 ? 33.916 -3.440 29.420 1.000 33.636 112 GLN A C 1
ATOM 703 O O . GLN A 1 116 ? 34.598 -2.445 29.290 1.000 35.713 112 GLN A O 1
ATOM 709 N N . LEU A 1 117 ? 32.641 -3.456 29.072 1.000 31.958 113 LEU A N 1
ATOM 710 C CA . LEU A 1 117 ? 31.927 -2.201 28.733 1.000 32.767 113 LEU A CA 1
ATOM 711 C C . LEU A 1 117 ? 30.774 -1.974 29.680 1.000 33.666 113 LEU A C 1
ATOM 712 O O . LEU A 1 117 ? 30.142 -2.989 30.074 1.000 33.811 113 LEU A O 1
ATOM 717 N N . GLU A 1 118 ? 30.443 -0.701 29.875 1.000 35.574 114 GLU A N 1
ATOM 718 C CA . GLU A 1 118 ? 29.227 -0.197 30.578 1.000 39.894 114 GLU A CA 1
ATOM 719 C C . GLU A 1 118 ? 28.672 0.999 29.820 1.000 36.863 114 GLU A C 1
ATOM 720 O O . GLU A 1 118 ? 29.470 1.821 29.331 1.000 34.649 114 GLU A O 1
ATOM 726 N N . GLN A 1 119 ? 27.355 1.105 29.811 1.000 37.716 115 GLN A N 1
ATOM 727 C CA . GLN A 1 119 ? 26.623 2.227 29.185 1.000 41.753 115 GLN A CA 1
ATOM 728 C C . GLN A 1 119 ? 25.382 2.429 30.036 1.000 43.031 115 GLN A C 1
ATOM 729 O O . GLN A 1 119 ? 24.822 1.435 30.436 1.000 45.683 115 GLN A O 1
ATOM 735 N N . LYS A 1 120 ? 25.073 3.659 30.410 1.000 45.453 116 LYS A N 1
ATOM 736 C CA . LYS A 1 120 ? 23.845 4.000 31.151 1.000 48.242 116 LYS A CA 1
ATOM 737 C C . LYS A 1 120 ? 23.323 5.288 30.530 1.000 49.308 116 LYS A C 1
ATOM 738 O O . LYS A 1 120 ? 23.506 6.301 31.116 1.000 52.988 116 LYS A O 1
ATOM 744 N N . GLY A 1 121 ? 22.819 5.247 29.310 1.000 53.530 117 GLY A N 1
ATOM 745 C CA . GLY A 1 121 ? 22.169 6.392 28.646 1.000 57.332 117 GLY A CA 1
ATOM 746 C C . GLY A 1 121 ? 20.669 6.267 28.775 1.000 61.356 117 GLY A C 1
ATOM 747 O O . GLY A 1 121 ? 20.228 5.330 29.439 1.000 64.312 117 GLY A O 1
ATOM 748 N N . ARG A 1 122 ? 19.904 7.186 28.193 1.000 68.535 118 ARG A N 1
ATOM 749 C CA . ARG A 1 122 ? 18.427 7.159 28.306 1.000 72.155 118 ARG A CA 1
ATOM 750 C C . ARG A 1 122 ? 17.963 6.056 27.350 1.000 68.878 118 ARG A C 1
ATOM 751 O O . ARG A 1 122 ? 16.959 5.380 27.667 1.000 71.098 118 ARG A O 1
ATOM 759 N N . VAL A 1 123 ? 18.703 5.858 26.252 1.000 64.720 119 VAL A N 1
ATOM 760 C CA . VAL A 1 123 ? 18.258 5.060 25.067 1.000 61.359 119 VAL A CA 1
ATOM 761 C C . VAL A 1 123 ? 18.734 3.590 25.232 1.000 53.910 119 VAL A C 1
ATOM 762 O O . VAL A 1 123 ? 17.995 2.671 24.803 1.000 55.314 119 VAL A O 1
ATOM 766 N N . LEU A 1 124 ? 19.836 3.344 25.953 1.000 48.599 120 LEU A N 1
ATOM 767 C CA . LEU A 1 124 ? 20.454 2.002 26.104 1.000 44.319 120 LEU A CA 1
ATOM 768 C C . LEU A 1 124 ? 21.164 1.902 27.434 1.000 43.202 120 LEU A C 1
ATOM 769 O O . LEU A 1 124 ? 22.047 2.698 27.650 1.000 43.738 120 LEU A O 1
ATOM 774 N N . LYS A 1 125 ? 20.833 0.902 28.241 1.000 44.436 121 LYS A N 1
ATOM 775 C CA . LYS A 1 125 ? 21.580 0.524 29.459 1.000 43.898 121 LYS A CA 1
ATOM 776 C C . LYS A 1 125 ? 22.269 -0.825 29.178 1.000 41.442 121 LYS A C 1
ATOM 777 O O . LYS A 1 125 ? 21.571 -1.730 28.752 1.000 42.578 121 LYS A O 1
ATOM 783 N N . MET A 1 126 ? 23.573 -0.996 29.383 1.000 39.251 122 MET A N 1
ATOM 784 C CA . MET A 1 126 ? 24.207 -2.325 29.152 1.000 39.586 122 MET A CA 1
ATOM 785 C C . MET A 1 126 ? 25.557 -2.504 29.862 1.000 37.688 122 MET A C 1
ATOM 786 O O . MET A 1 126 ? 26.205 -1.503 30.191 1.000 34.614 122 MET A O 1
ATOM 791 N N . ASP A 1 127 ? 25.919 -3.769 30.082 1.000 37.916 123 ASP A N 1
ATOM 792 C CA . ASP A 1 127 ? 27.241 -4.243 30.549 1.000 39.922 123 ASP A CA 1
ATOM 793 C C . ASP A 1 127 ? 27.718 -5.346 29.640 1.000 39.631 123 ASP A C 1
ATOM 794 O O . ASP A 1 127 ? 26.904 -6.161 29.296 1.000 39.669 123 ASP A O 1
ATOM 799 N N . GLU A 1 128 ? 29.005 -5.448 29.394 1.000 37.238 124 GLU A N 1
ATOM 800 C CA . GLU A 1 128 ? 29.505 -6.605 28.653 1.000 36.392 124 GLU A CA 1
ATOM 801 C C . GLU A 1 128 ? 30.886 -6.879 29.171 1.000 34.393 124 GLU A C 1
ATOM 802 O O . GLU A 1 128 ? 31.588 -5.914 29.433 1.000 32.218 124 GLU A O 1
ATOM 808 N N . ALA A 1 129 ? 31.259 -8.141 29.196 1.000 33.716 125 ALA A N 1
ATOM 809 C CA . ALA A 1 129 ? 32.618 -8.586 29.546 1.000 32.967 125 ALA A CA 1
ATOM 810 C C . ALA A 1 129 ? 32.949 -9.790 28.670 1.000 32.013 125 ALA A C 1
ATOM 811 O O . ALA A 1 129 ? 32.085 -10.610 28.532 1.000 31.520 125 ALA A O 1
ATOM 813 N N . PHE A 1 130 ? 34.112 -9.828 28.011 1.000 34.349 126 PHE A N 1
ATOM 814 C CA . PHE A 1 130 ? 34.465 -10.865 27.002 1.000 35.320 126 PHE A CA 1
ATOM 815 C C . PHE A 1 130 ? 35.874 -10.623 26.492 1.000 34.646 126 PHE A C 1
ATOM 816 O O . PHE A 1 130 ? 36.442 -9.624 26.839 1.000 33.021 126 PHE A O 1
ATOM 824 N N . SER A 1 131 ? 36.382 -11.540 25.674 1.000 36.773 127 SER A N 1
ATOM 825 C CA . SER A 1 131 ? 37.782 -11.570 25.182 1.000 37.381 127 SER A CA 1
ATOM 826 C C . SER A 1 131 ? 37.773 -11.263 23.683 1.000 36.065 127 SER A C 1
ATOM 827 O O . SER A 1 131 ? 36.802 -11.534 23.062 1.000 37.039 127 SER A O 1
ATOM 830 N N . ILE A 1 132 ? 38.806 -10.642 23.139 1.000 37.286 128 ILE A N 1
ATOM 831 C CA . ILE A 1 132 ? 38.927 -10.404 21.673 1.000 38.788 128 ILE A CA 1
ATOM 832 C C . ILE A 1 132 ? 40.306 -10.854 21.173 1.000 41.126 128 ILE A C 1
ATOM 833 O O . ILE A 1 132 ? 41.245 -11.018 21.985 1.000 42.114 128 ILE A O 1
ATOM 838 N N . SER A 1 133 ? 40.405 -11.125 19.873 1.000 43.456 129 SER A N 1
ATOM 839 C CA . SER A 1 133 ? 41.643 -11.642 19.224 1.000 44.286 129 SER A CA 1
ATOM 840 C C . SER A 1 133 ? 42.659 -10.504 19.159 1.000 44.472 129 SER A C 1
ATOM 841 O O . SER A 1 133 ? 42.243 -9.324 19.372 1.000 43.724 129 SER A O 1
ATOM 844 N N . LEU A 1 134 ? 43.910 -10.838 18.831 1.000 47.579 130 LEU A N 1
ATOM 845 C CA . LEU A 1 134 ? 45.001 -9.849 18.589 1.000 48.676 130 LEU A CA 1
ATOM 846 C C . LEU A 1 134 ? 44.656 -9.000 17.374 1.000 45.340 130 LEU A C 1
ATOM 847 O O . LEU A 1 134 ? 44.940 -7.807 17.433 1.000 43.361 130 LEU A O 1
ATOM 852 N N . GLU A 1 135 ? 44.013 -9.570 16.357 1.000 44.490 131 GLU A N 1
ATOM 853 C CA . GLU A 1 135 ? 43.585 -8.771 15.182 1.000 45.904 131 GLU A CA 1
ATOM 854 C C . GLU A 1 135 ? 42.509 -7.789 15.683 1.000 44.769 131 GLU A C 1
ATOM 855 O O . GLU A 1 135 ? 42.614 -6.549 15.359 1.000 41.222 131 GLU A O 1
ATOM 861 N N . GLN A 1 136 ? 41.540 -8.268 16.480 1.000 42.271 132 GLN A N 1
ATOM 862 C CA . GLN A 1 136 ? 40.449 -7.395 16.981 1.000 41.818 132 GLN A CA 1
ATOM 863 C C . GLN A 1 136 ? 41.035 -6.240 17.815 1.000 41.863 132 GLN A C 1
ATOM 864 O O . GLN A 1 136 ? 40.645 -5.064 17.582 1.000 44.070 132 GLN A O 1
ATOM 870 N N . THR A 1 137 ? 42.037 -6.509 18.649 1.000 40.869 133 THR A N 1
ATOM 871 C CA . THR A 1 137 ? 42.700 -5.495 19.516 1.000 39.268 133 THR A CA 1
ATOM 872 C C . THR A 1 137 ? 43.298 -4.370 18.678 1.000 40.177 133 THR A C 1
ATOM 873 O O . THR A 1 137 ? 43.171 -3.181 19.065 1.000 38.914 133 THR A O 1
ATOM 877 N N . GLU A 1 138 ? 43.977 -4.758 17.607 1.000 43.042 134 GLU A N 1
ATOM 878 C CA . GLU A 1 138 ? 44.581 -3.837 16.606 1.000 45.814 134 GLU A CA 1
ATOM 879 C C . GLU A 1 138 ? 43.471 -2.953 16.025 1.000 42.964 134 GLU A C 1
ATOM 880 O O . GLU A 1 138 ? 43.650 -1.706 16.033 1.000 44.813 134 GLU A O 1
ATOM 886 N N . GLU A 1 139 ? 42.375 -3.541 15.547 1.000 40.138 135 GLU A N 1
ATOM 887 C CA . GLU A 1 139 ? 41.276 -2.727 14.953 1.000 41.506 135 GLU A CA 1
ATOM 888 C C . GLU A 1 139 ? 40.767 -1.741 16.021 1.000 39.339 135 GLU A C 1
ATOM 889 O O . GLU A 1 139 ? 40.637 -0.543 15.692 1.000 36.942 135 GLU A O 1
ATOM 895 N N . LEU A 1 140 ? 40.523 -2.213 17.257 1.000 36.884 136 LEU A N 1
ATOM 896 C CA . LEU A 1 140 ? 39.984 -1.361 18.356 1.000 36.128 136 LEU A CA 1
ATOM 897 C C . LEU A 1 140 ? 41.001 -0.262 18.684 1.000 35.294 136 LEU A C 1
ATOM 898 O O . LEU A 1 140 ? 40.589 0.926 18.854 1.000 35.241 136 LEU A O 1
ATOM 903 N N . THR A 1 141 ? 42.284 -0.617 18.731 1.000 34.191 137 THR A N 1
ATOM 904 C CA . THR A 1 141 ? 43.340 0.337 19.120 1.000 33.595 137 THR A CA 1
ATOM 905 C C . THR A 1 141 ? 43.296 1.514 18.152 1.000 33.261 137 THR A C 1
ATOM 906 O O . THR A 1 141 ? 43.483 2.637 18.629 1.000 31.900 137 THR A O 1
ATOM 910 N N . GLU A 1 142 ? 42.996 1.308 16.869 1.000 34.071 138 GLU A N 1
ATOM 911 C CA . GLU A 1 142 ? 43.025 2.438 15.898 1.000 37.748 138 GLU A CA 1
ATOM 912 C C . GLU A 1 142 ? 41.844 3.383 16.172 1.000 34.478 138 GLU A C 1
ATOM 913 O O . GLU A 1 142 ? 41.988 4.620 15.894 1.000 32.863 138 GLU A O 1
ATOM 919 N N . MET A 1 143 ? 40.700 2.840 16.619 1.000 32.408 139 MET A N 1
ATOM 920 C CA . MET A 1 143 ? 39.473 3.640 16.866 1.000 31.375 139 MET A CA 1
ATOM 921 C C . MET A 1 143 ? 39.711 4.469 18.130 1.000 30.065 139 MET A C 1
ATOM 922 O O . MET A 1 143 ? 39.224 5.599 18.204 1.000 27.206 139 MET A O 1
ATOM 927 N N . PHE A 1 144 ? 40.448 3.885 19.081 1.000 30.589 140 PHE A N 1
ATOM 928 C CA . PHE A 1 144 ? 40.942 4.515 20.336 1.000 30.654 140 PHE A CA 1
ATOM 929 C C . PHE A 1 144 ? 41.877 5.720 20.028 1.000 30.625 140 PHE A C 1
ATOM 930 O O . PHE A 1 144 ? 41.649 6.863 20.538 1.000 31.194 140 PHE A O 1
ATOM 938 N N . TYR A 1 145 ? 42.926 5.540 19.211 1.000 28.608 141 TYR A N 1
ATOM 939 C CA . TYR A 1 145 ? 43.831 6.662 18.843 1.000 27.392 141 TYR A CA 1
ATOM 940 C C . TYR A 1 145 ? 43.026 7.774 18.168 1.000 25.743 141 TYR A C 1
ATOM 941 O O . TYR A 1 145 ? 43.239 8.927 18.412 1.000 25.954 141 TYR A O 1
ATOM 950 N N . GLU A 1 146 ? 42.066 7.421 17.356 1.000 24.743 142 GLU A N 1
ATOM 951 C CA . GLU A 1 146 ? 41.137 8.398 16.746 1.000 26.200 142 GLU A CA 1
ATOM 952 C C . GLU A 1 146 ? 40.423 9.223 17.822 1.000 26.884 142 GLU A C 1
ATOM 953 O O . GLU A 1 146 ? 40.430 10.441 17.717 1.000 27.175 142 GLU A O 1
ATOM 959 N N . LEU A 1 147 ? 39.865 8.594 18.860 1.000 29.433 143 LEU A N 1
ATOM 960 C CA . LEU A 1 147 ? 39.335 9.294 20.077 1.000 26.422 143 LEU A CA 1
ATOM 961 C C . LEU A 1 147 ? 40.487 10.084 20.682 1.000 24.186 143 LEU A C 1
ATOM 962 O O . LEU A 1 147 ? 40.255 11.220 21.020 1.000 23.772 143 LEU A O 1
ATOM 967 N N . GLY A 1 148 ? 41.700 9.557 20.694 1.000 22.788 144 GLY A N 1
ATOM 968 C CA . GLY A 1 148 ? 42.832 10.290 21.289 1.000 23.819 144 GLY A CA 1
ATOM 969 C C . GLY A 1 148 ? 43.090 11.688 20.700 1.000 25.400 144 GLY A C 1
ATOM 970 O O . GLY A 1 148 ? 43.799 12.512 21.313 1.000 23.360 144 GLY A O 1
ATOM 971 N N . ARG A 1 149 ? 42.622 11.958 19.469 1.000 28.300 145 ARG A N 1
ATOM 972 C CA . ARG A 1 149 ? 42.833 13.267 18.790 1.000 28.076 145 ARG A CA 1
ATOM 973 C C . ARG A 1 149 ? 42.098 14.351 19.564 1.000 27.691 145 ARG A C 1
ATOM 974 O O . ARG A 1 149 ? 42.361 15.481 19.291 1.000 27.615 145 ARG A O 1
ATOM 982 N N . PHE A 1 150 ? 41.161 14.005 20.451 1.000 27.790 146 PHE A N 1
ATOM 983 C CA . PHE A 1 150 ? 40.324 14.980 21.207 1.000 27.355 146 PHE A CA 1
ATOM 984 C C . PHE A 1 150 ? 40.858 15.249 22.610 1.000 28.249 146 PHE A C 1
ATOM 985 O O . PHE A 1 150 ? 40.249 15.960 23.376 1.000 29.041 146 PHE A O 1
ATOM 993 N N . VAL A 1 151 ? 42.017 14.716 22.934 1.000 29.089 147 VAL A N 1
ATOM 994 C CA . VAL A 1 151 ? 42.705 15.021 24.203 1.000 30.067 147 VAL A CA 1
ATOM 995 C C . VAL A 1 151 ? 42.986 16.515 24.237 1.000 31.426 147 VAL A C 1
ATOM 996 O O . VAL A 1 151 ? 43.440 17.018 23.243 1.000 32.456 147 VAL A O 1
ATOM 1000 N N . VAL A 1 152 ? 42.713 17.179 25.362 1.000 34.482 148 VAL A N 1
ATOM 1001 C CA . VAL A 1 152 ? 43.091 18.605 25.651 1.000 36.936 148 VAL A CA 1
ATOM 1002 C C . VAL A 1 152 ? 44.239 18.690 26.676 1.000 39.142 148 VAL A C 1
ATOM 1003 O O . VAL A 1 152 ? 44.364 17.780 27.558 1.000 36.465 148 VAL A O 1
ATOM 1007 N N . ASP A 1 153 ? 45.018 19.774 26.607 1.000 45.347 149 ASP A N 1
ATOM 1008 C CA . ASP A 1 153 ? 46.073 20.108 27.611 1.000 52.423 149 ASP A CA 1
ATOM 1009 C C . ASP A 1 153 ? 45.463 21.022 28.677 1.000 49.649 149 ASP A C 1
ATOM 1010 O O . ASP A 1 153 ? 45.807 20.796 29.859 1.000 54.376 149 ASP A O 1
ATOM 1015 N N . GLY A 1 154 ? 44.528 21.909 28.305 1.000 46.868 150 GLY A N 1
ATOM 1016 C CA . GLY A 1 154 ? 43.737 22.742 29.244 1.000 48.690 150 GLY A CA 1
ATOM 1017 C C . GLY A 1 154 ? 43.028 21.977 30.392 1.000 47.406 150 GLY A C 1
ATOM 1018 O O . GLY A 1 154 ? 42.927 20.743 30.334 1.000 49.069 150 GLY A O 1
ATOM 1019 N N . THR A 1 155 ? 42.544 22.698 31.407 1.000 43.490 151 THR A N 1
ATOM 1020 C CA . THR A 1 155 ? 41.301 22.398 32.174 1.000 43.125 151 THR A CA 1
ATOM 1021 C C . THR A 1 155 ? 40.291 23.541 31.979 1.000 45.831 151 THR A C 1
ATOM 1022 O O . THR A 1 155 ? 39.177 23.451 32.506 1.000 46.922 151 THR A O 1
ATOM 1026 N N . LYS A 1 156 ? 40.678 24.601 31.280 1.000 52.346 152 LYS A N 1
ATOM 1027 C CA . LYS A 1 156 ? 39.812 25.723 30.831 1.000 57.487 152 LYS A CA 1
ATOM 1028 C C . LYS A 1 156 ? 39.252 25.246 29.497 1.000 57.457 152 LYS A C 1
ATOM 1029 O O . LYS A 1 156 ? 40.070 24.931 28.618 1.000 63.587 152 LYS A O 1
ATOM 1035 N N . GLY A 1 157 ? 37.954 25.003 29.407 1.000 51.730 153 GLY A N 1
ATOM 1036 C CA . GLY A 1 157 ? 37.413 24.192 28.304 1.000 49.242 153 GLY A CA 1
ATOM 1037 C C . GLY A 1 157 ? 36.385 23.205 28.804 1.000 49.206 153 GLY A C 1
ATOM 1038 O O . GLY A 1 157 ? 36.621 22.636 29.915 1.000 49.594 153 GLY A O 1
ATOM 1039 N N . GLU A 1 158 ? 35.279 23.042 28.052 1.000 46.678 154 GLU A N 1
ATOM 1040 C CA . GLU A 1 158 ? 34.234 22.011 28.322 1.000 47.435 154 GLU A CA 1
ATOM 1041 C C . GLU A 1 158 ? 34.910 20.669 28.007 1.000 40.599 154 GLU A C 1
ATOM 1042 O O . GLU A 1 158 ? 35.701 20.664 27.060 1.000 39.931 154 GLU A O 1
ATOM 1048 N N . GLN A 1 159 ? 34.654 19.628 28.821 1.000 34.583 155 GLN A N 1
ATOM 1049 C CA . GLN A 1 159 ? 35.272 18.279 28.799 1.000 31.093 155 GLN A CA 1
ATOM 1050 C C . GLN A 1 159 ? 34.213 17.196 28.634 1.000 29.393 155 GLN A C 1
ATOM 1051 O O . GLN A 1 159 ? 33.153 17.365 29.209 1.000 29.649 155 GLN A O 1
ATOM 1057 N N . GLY A 1 160 ? 34.517 16.122 27.894 1.000 28.054 156 GLY A N 1
ATOM 1058 C CA . GLY A 1 160 ? 33.580 15.032 27.557 1.000 26.815 156 GLY A CA 1
ATOM 1059 C C . GLY A 1 160 ? 33.963 13.745 28.274 1.000 27.199 156 GLY A C 1
ATOM 1060 O O . GLY A 1 160 ? 33.314 12.691 28.053 1.000 28.279 156 GLY A O 1
ATOM 1061 N N . GLY A 1 161 ? 34.979 13.795 29.138 1.000 26.310 157 GLY A N 1
ATOM 1062 C CA . GLY A 1 161 ? 35.494 12.583 29.794 1.000 25.073 157 GLY A CA 1
ATOM 1063 C C . GLY A 1 161 ? 37.005 12.494 29.810 1.000 23.980 157 GLY A C 1
ATOM 1064 O O . GLY A 1 161 ? 37.695 13.538 29.736 1.000 23.114 157 GLY A O 1
ATOM 1065 N N . PHE A 1 162 ? 37.501 11.271 30.002 1.000 23.543 158 PHE A N 1
ATOM 1066 C CA . PHE A 1 162 ? 38.954 11.043 30.124 1.000 23.762 158 PHE A CA 1
ATOM 1067 C C . PHE A 1 162 ? 39.374 9.692 29.598 1.000 23.676 158 PHE A C 1
ATOM 1068 O O . PHE A 1 162 ? 38.524 8.836 29.386 1.000 23.394 158 PHE A O 1
ATOM 1076 N N . ILE A 1 163 ? 40.684 9.535 29.482 1.000 23.989 159 ILE A N 1
ATOM 1077 C CA . ILE A 1 163 ? 41.349 8.258 29.128 1.000 25.035 159 ILE A CA 1
ATOM 1078 C C . ILE A 1 163 ? 42.437 7.974 30.158 1.000 26.164 159 ILE A C 1
ATOM 1079 O O . ILE A 1 163 ? 43.313 8.867 30.371 1.000 25.152 159 ILE A O 1
ATOM 1084 N N . SER A 1 164 ? 42.448 6.775 30.720 1.000 27.404 160 SER A N 1
ATOM 1085 C CA . SER A 1 164 ? 43.579 6.344 31.575 1.000 30.456 160 SER A CA 1
ATOM 1086 C C . SER A 1 164 ? 44.421 5.359 30.750 1.000 29.087 160 SER A C 1
ATOM 1087 O O . SER A 1 164 ? 43.819 4.550 30.098 1.000 26.839 160 SER A O 1
ATOM 1090 N N . ILE A 1 165 ? 45.746 5.438 30.869 1.000 29.761 161 ILE A N 1
ATOM 1091 C CA . ILE A 1 165 ? 46.751 4.491 30.326 1.000 30.793 161 ILE A CA 1
ATOM 1092 C C . ILE A 1 165 ? 47.484 3.792 31.475 1.000 32.465 161 ILE A C 1
ATOM 1093 O O . ILE A 1 165 ? 48.099 4.475 32.304 1.000 35.508 161 ILE A O 1
ATOM 1098 N N . ASP A 1 166 ? 47.490 2.467 31.469 1.000 34.253 162 ASP A N 1
ATOM 1099 C CA . ASP A 1 166 ? 48.348 1.607 32.327 1.000 35.901 162 ASP A CA 1
ATOM 1100 C C . ASP A 1 166 ? 48.130 1.981 33.809 1.000 35.936 162 ASP A C 1
ATOM 1101 O O . ASP A 1 166 ? 49.050 1.919 34.589 1.000 34.705 162 ASP A O 1
ATOM 1106 N N . GLU A 1 167 ? 46.927 2.398 34.170 1.000 38.971 163 GLU A N 1
ATOM 1107 C CA . GLU A 1 167 ? 46.537 2.762 35.570 1.000 41.407 163 GLU A CA 1
ATOM 1108 C C . GLU A 1 167 ? 47.452 3.854 36.135 1.000 41.397 163 GLU A C 1
ATOM 1109 O O . GLU A 1 167 ? 47.440 3.972 37.337 1.000 41.636 163 GLU A O 1
ATOM 1115 N N . ARG A 1 168 ? 48.185 4.613 35.308 1.000 41.145 164 ARG A N 1
ATOM 1116 C CA A ARG A 1 168 ? 49.137 5.666 35.766 0.500 40.388 164 ARG A CA 1
ATOM 1117 C CA B ARG A 1 168 ? 49.145 5.665 35.756 0.500 41.601 164 ARG A CA 1
ATOM 1118 C C . ARG A 1 168 ? 48.644 7.033 35.270 1.000 42.526 164 ARG A C 1
ATOM 1119 O O . ARG A 1 168 ? 48.324 7.865 36.073 1.000 47.909 164 ARG A O 1
ATOM 1134 N N . ASP A 1 169 ? 48.576 7.226 33.962 1.000 41.677 165 ASP A N 1
ATOM 1135 C CA . ASP A 1 169 ? 48.336 8.559 33.376 1.000 39.100 165 ASP A CA 1
ATOM 1136 C C . ASP A 1 169 ? 46.869 8.663 33.017 1.000 34.705 165 ASP A C 1
ATOM 1137 O O . ASP A 1 169 ? 46.297 7.651 32.577 1.000 32.282 165 ASP A O 1
ATOM 1142 N N . VAL A 1 170 ? 46.347 9.884 33.137 1.000 31.751 166 VAL A N 1
ATOM 1143 C CA . VAL A 1 170 ? 44.941 10.235 32.837 1.000 29.760 166 VAL A CA 1
ATOM 1144 C C . VAL A 1 170 ? 44.862 11.506 31.987 1.000 27.413 166 VAL A C 1
ATOM 1145 O O . VAL A 1 170 ? 45.311 12.549 32.436 1.000 27.444 166 VAL A O 1
ATOM 1149 N N . TYR A 1 171 ? 44.169 11.456 30.863 1.000 25.599 167 TYR A N 1
ATOM 1150 C CA . TYR A 1 171 ? 44.070 12.626 29.973 1.000 25.537 167 TYR A CA 1
ATOM 1151 C C . TYR A 1 171 ? 42.615 12.946 29.856 1.000 25.170 167 TYR A C 1
ATOM 1152 O O . TYR A 1 171 ? 41.869 11.988 29.771 1.000 25.015 167 TYR A O 1
ATOM 1161 N N . LEU A 1 172 ? 42.270 14.214 29.851 1.000 26.123 168 LEU A N 1
ATOM 1162 C CA . LEU A 1 172 ? 40.868 14.670 29.678 1.000 27.782 168 LEU A CA 1
ATOM 1163 C C . LEU A 1 172 ? 40.534 14.808 28.173 1.000 27.350 168 LEU A C 1
ATOM 1164 O O . LEU A 1 172 ? 41.394 15.253 27.410 1.000 26.262 168 LEU A O 1
ATOM 1169 N N . LEU A 1 173 ? 39.297 14.493 27.795 1.000 27.508 169 LEU A N 1
ATOM 1170 C CA . LEU A 1 173 ? 38.757 14.639 26.423 1.000 27.612 169 LEU A CA 1
ATOM 1171 C C . LEU A 1 173 ? 37.922 15.912 26.335 1.000 28.532 169 LEU A C 1
ATOM 1172 O O . LEU A 1 173 ? 37.243 16.245 27.358 1.000 28.369 169 LEU A O 1
ATOM 1177 N N . ALA A 1 174 ? 37.948 16.571 25.164 1.000 29.305 170 ALA A N 1
ATOM 1178 C CA . ALA A 1 174 ? 37.121 17.766 24.832 1.000 31.230 170 ALA A CA 1
ATOM 1179 C C . ALA A 1 174 ? 35.667 17.324 24.694 1.0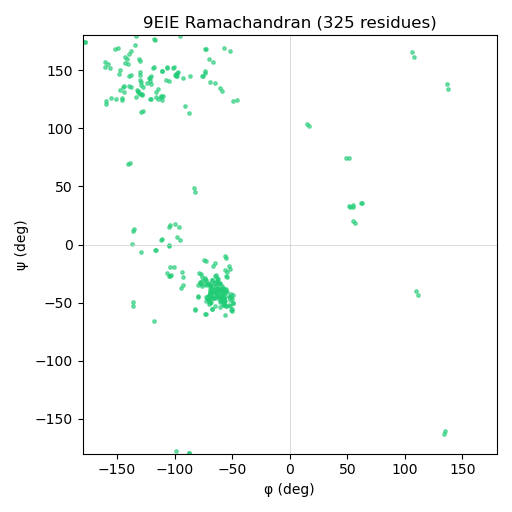00 32.316 170 ALA A C 1
ATOM 1180 O O . ALA A 1 174 ? 35.459 16.127 24.522 1.000 34.833 170 ALA A O 1
ATOM 1182 N N . ALA A 1 175 ? 34.701 18.234 24.811 1.000 36.514 171 ALA A N 1
ATOM 1183 C CA . ALA A 1 175 ? 33.237 18.001 24.593 1.000 37.955 171 ALA A CA 1
ATOM 1184 C C . ALA A 1 175 ? 32.914 18.195 23.112 1.000 38.193 171 ALA A C 1
ATOM 1185 O O . ALA A 1 175 ? 33.809 18.532 22.426 1.000 38.324 171 ALA A O 1
ATOM 1187 N N . GLY A 1 176 ? 31.670 18.057 22.665 1.000 42.763 172 GLY A N 1
ATOM 1188 C CA . GLY A 1 176 ? 31.253 18.455 21.301 1.000 45.090 172 GLY A CA 1
ATOM 1189 C C . GLY A 1 176 ? 31.025 17.262 20.379 1.000 47.417 172 GLY A C 1
ATOM 1190 O O . GLY A 1 176 ? 31.480 16.142 20.730 1.000 48.684 172 GLY A O 1
ATOM 1191 N N . ARG A 1 177 ? 30.377 17.479 19.229 1.000 48.739 173 ARG A N 1
ATOM 1192 C CA . ARG A 1 177 ? 29.808 16.375 18.410 1.000 53.668 173 ARG A CA 1
ATOM 1193 C C . ARG A 1 177 ? 30.897 15.482 17.792 1.000 47.590 173 ARG A C 1
ATOM 1194 O O . ARG A 1 177 ? 30.673 14.258 17.690 1.000 41.325 173 ARG A O 1
ATOM 1202 N N . GLU A 1 178 ? 32.025 16.033 17.370 1.000 46.237 174 GLU A N 1
ATOM 1203 C CA . GLU A 1 178 ? 33.064 15.184 16.729 1.000 48.408 174 GLU A CA 1
ATOM 1204 C C . GLU A 1 178 ? 33.664 14.249 17.784 1.000 41.740 174 GLU A C 1
ATOM 1205 O O . GLU A 1 178 ? 33.783 13.041 17.489 1.000 37.963 174 GLU A O 1
ATOM 1211 N N . CYS A 1 179 ? 33.965 14.742 18.996 1.000 36.382 175 CYS A N 1
ATOM 1212 C CA . CYS A 1 179 ? 34.425 13.851 20.089 1.000 32.769 175 CYS A CA 1
ATOM 1213 C C . CYS A 1 179 ? 33.382 12.776 20.369 1.000 30.031 175 CYS A C 1
ATOM 1214 O O . CYS A 1 179 ? 33.777 11.612 20.431 1.000 29.780 175 CYS A O 1
ATOM 1217 N N . ALA A 1 180 ? 32.103 13.127 20.510 1.000 28.694 176 ALA A N 1
ATOM 1218 C CA . ALA A 1 180 ? 31.015 12.128 20.721 1.000 29.827 176 ALA A CA 1
ATOM 1219 C C . ALA A 1 180 ? 30.944 11.097 19.595 1.000 29.685 176 ALA A C 1
ATOM 1220 O O . ALA A 1 180 ? 30.755 9.902 19.907 1.000 29.853 176 ALA A O 1
ATOM 1222 N N . GLU A 1 181 ? 31.070 11.524 18.334 1.000 31.300 177 GLU A N 1
ATOM 1223 C CA . GLU A 1 181 ? 31.004 10.598 17.183 1.000 31.239 177 GLU A CA 1
ATOM 1224 C C . GLU A 1 181 ? 32.138 9.582 17.326 1.000 29.319 177 GLU A C 1
ATOM 1225 O O . GLU A 1 181 ? 31.885 8.384 17.266 1.000 29.323 177 GLU A O 1
ATOM 1231 N N . ALA A 1 182 ? 33.341 10.022 17.642 1.000 28.748 178 ALA A N 1
ATOM 1232 C CA . ALA A 1 182 ? 34.511 9.123 17.761 1.000 28.175 178 ALA A CA 1
ATOM 1233 C C . ALA A 1 182 ? 34.268 8.082 18.853 1.000 28.323 178 ALA A C 1
ATOM 1234 O O . ALA A 1 182 ? 34.588 6.879 18.624 1.000 27.937 178 ALA A O 1
ATOM 1236 N N . GLY A 1 183 ? 33.749 8.522 20.001 1.000 28.457 179 GLY A N 1
ATOM 1237 C CA . GLY A 1 183 ? 33.308 7.597 21.068 1.000 28.617 179 GLY A CA 1
ATOM 1238 C C . GLY A 1 183 ? 32.248 6.593 20.591 1.000 28.144 179 GLY A C 1
ATOM 1239 O O . GLY A 1 183 ? 32.396 5.352 20.826 1.000 26.116 179 GLY A O 1
ATOM 1240 N N . ASP A 1 184 ? 31.198 7.082 19.931 1.000 29.436 180 ASP A N 1
ATOM 1241 C CA . ASP A 1 184 ? 30.146 6.199 19.370 1.000 29.903 180 ASP A CA 1
ATOM 1242 C C . ASP A 1 184 ? 30.839 5.132 18.534 1.000 29.662 180 ASP A C 1
ATOM 1243 O O . ASP A 1 184 ? 30.560 3.971 18.753 1.000 30.043 180 ASP A O 1
ATOM 1248 N N . GLU A 1 185 ? 31.772 5.491 17.663 1.000 31.267 181 GLU A N 1
ATOM 1249 C CA . GLU A 1 185 ? 32.320 4.515 16.671 1.000 33.104 181 GLU A CA 1
ATOM 1250 C C . GLU A 1 185 ? 33.150 3.482 17.455 1.000 30.480 181 GLU A C 1
ATOM 1251 O O . GLU A 1 185 ? 33.118 2.261 17.132 1.000 29.835 181 GLU A O 1
ATOM 1257 N N . LEU A 1 186 ? 33.817 3.931 18.511 1.000 29.241 182 LEU A N 1
ATOM 1258 C CA . LEU A 1 186 ? 34.682 3.056 19.316 1.000 28.713 182 LEU A CA 1
ATOM 1259 C C . LEU A 1 186 ? 33.810 2.081 20.084 1.000 29.011 182 LEU A C 1
ATOM 1260 O O . LEU A 1 186 ? 34.149 0.925 20.076 1.000 29.093 182 LEU A O 1
ATOM 1265 N N . PHE A 1 187 ? 32.723 2.499 20.722 1.000 29.990 183 PHE A N 1
ATOM 1266 C CA . PHE A 1 187 ? 31.894 1.522 21.477 1.000 33.284 183 PHE A CA 1
ATOM 1267 C C . PHE A 1 187 ? 31.221 0.552 20.507 1.000 32.714 183 PHE A C 1
ATOM 1268 O O . PHE A 1 187 ? 31.218 -0.680 20.738 1.000 31.947 183 PHE A O 1
ATOM 1276 N N . ASN A 1 188 ? 30.670 1.095 19.431 1.000 34.594 184 ASN A N 1
ATOM 1277 C CA . ASN A 1 188 ? 29.936 0.291 18.418 1.000 37.108 184 ASN A CA 1
ATOM 1278 C C . ASN A 1 188 ? 30.874 -0.828 17.918 1.000 34.207 184 ASN A C 1
ATOM 1279 O O . ASN A 1 188 ? 30.421 -1.980 17.816 1.000 34.479 184 ASN A O 1
ATOM 1284 N N . LEU A 1 189 ? 32.159 -0.593 17.732 1.000 31.430 185 LEU A N 1
ATOM 1285 C CA . LEU A 1 189 ? 33.004 -1.689 17.201 1.000 32.040 185 LEU A CA 1
ATOM 1286 C C . LEU A 1 189 ? 33.182 -2.773 18.254 1.000 32.015 185 LEU A C 1
ATOM 1287 O O . LEU A 1 189 ? 33.110 -4.000 17.898 1.000 31.084 185 LEU A O 1
ATOM 1292 N N . ALA A 1 190 ? 33.445 -2.378 19.504 1.000 31.903 186 ALA A N 1
ATOM 1293 C CA . ALA A 1 190 ? 33.604 -3.358 20.599 1.000 31.394 186 ALA A CA 1
ATOM 1294 C C . ALA A 1 190 ? 32.306 -4.177 20.690 1.000 31.612 186 ALA A C 1
ATOM 1295 O O . ALA A 1 190 ? 32.367 -5.426 20.794 1.000 29.694 186 ALA A O 1
ATOM 1297 N N . MET A 1 191 ? 31.147 -3.525 20.631 1.000 32.954 187 MET A N 1
ATOM 1298 C CA . MET A 1 191 ? 29.867 -4.286 20.711 1.000 36.614 187 MET A CA 1
ATOM 1299 C C . MET A 1 191 ? 29.816 -5.341 19.590 1.000 39.325 187 MET A C 1
ATOM 1300 O O . MET A 1 191 ? 29.499 -6.512 19.907 1.000 40.447 187 MET 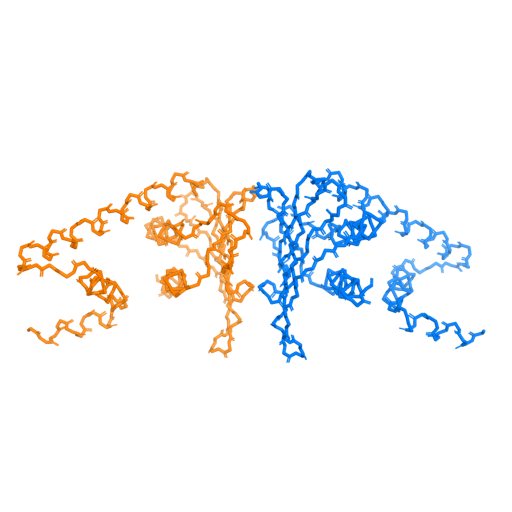A O 1
ATOM 1305 N N . LEU A 1 192 ? 30.147 -4.965 18.348 1.000 42.044 188 LEU A N 1
ATOM 1306 C CA . LEU A 1 192 ? 30.178 -5.881 17.175 1.000 44.042 188 LEU A CA 1
ATOM 1307 C C . LEU A 1 192 ? 31.040 -7.090 17.493 1.000 43.435 188 LEU A C 1
ATOM 1308 O O . LEU A 1 192 ? 30.607 -8.188 17.177 1.000 43.697 188 LEU A O 1
ATOM 1313 N N . PHE A 1 193 ? 32.217 -6.889 18.086 1.000 44.385 189 PHE A N 1
ATOM 1314 C CA . PHE A 1 193 ? 33.140 -7.993 18.475 1.000 45.276 189 PHE A CA 1
ATOM 1315 C C . PHE A 1 193 ? 32.541 -8.910 19.547 1.000 45.612 189 PHE A C 1
ATOM 1316 O O . PHE A 1 193 ? 32.947 -10.111 19.592 1.000 46.128 189 PHE A O 1
ATOM 1324 N N . SER A 1 194 ? 31.621 -8.384 20.363 1.000 45.463 190 SER A N 1
ATOM 1325 C CA . SER A 1 194 ? 30.880 -9.165 21.395 1.000 48.052 190 SER A CA 1
ATOM 1326 C C . SER A 1 194 ? 30.008 -10.262 20.742 1.000 51.407 190 SER A C 1
ATOM 1327 O O . SER A 1 194 ? 29.866 -11.353 21.341 1.000 51.363 190 SER A O 1
ATOM 1330 N N . MET A 1 195 ? 29.502 -10.019 19.533 1.000 56.236 191 MET A N 1
ATOM 1331 C CA . MET A 1 195 ? 28.707 -10.994 18.741 1.000 59.535 191 MET A CA 1
ATOM 1332 C C . MET A 1 195 ? 29.615 -11.980 17.960 1.000 63.913 191 MET A C 1
ATOM 1333 O O . MET A 1 195 ? 29.351 -12.192 16.777 1.000 66.874 191 MET A O 1
ATOM 1338 N N . ASP A 1 196 ? 30.621 -12.610 18.590 1.000 70.947 192 ASP A N 1
ATOM 1339 C CA . ASP A 1 196 ? 31.725 -13.372 17.930 1.000 73.599 192 ASP A CA 1
ATOM 1340 C C . ASP A 1 196 ? 32.379 -12.485 16.857 1.000 75.178 192 ASP A C 1
ATOM 1341 O O . ASP A 1 196 ? 33.562 -12.121 16.811 1.000 72.623 192 ASP A O 1
ATOM 1346 N N . ASP B 1 31 ? 18.427 19.541 75.542 1.000 103.708 27 ASP B N 1
ATOM 1347 C CA . ASP B 1 31 ? 18.842 18.187 75.111 1.000 104.977 27 ASP B CA 1
ATOM 1348 C C . ASP B 1 31 ? 18.091 17.739 73.835 1.000 110.312 27 ASP B C 1
ATOM 1349 O O . ASP B 1 31 ? 18.367 16.611 73.388 1.000 107.746 27 ASP B O 1
ATOM 1351 N N . HIS B 1 32 ? 17.191 18.565 73.258 1.000 120.762 28 HIS B N 1
ATOM 1352 C CA . HIS B 1 32 ? 16.458 18.308 71.965 1.000 128.109 28 HIS B CA 1
ATOM 1353 C C . HIS B 1 32 ? 16.540 19.495 70.961 1.000 126.217 28 HIS B C 1
ATOM 1354 O O . HIS B 1 32 ? 16.044 19.312 69.804 1.000 114.124 28 HIS B O 1
ATOM 1361 N N . ALA B 1 33 ? 17.113 20.654 71.375 1.000 121.996 29 ALA B N 1
ATOM 1362 C CA . ALA B 1 33 ? 17.586 21.799 70.542 1.000 111.463 29 ALA B CA 1
ATOM 1363 C C . ALA B 1 33 ? 18.877 21.402 69.812 1.000 105.624 29 ALA B C 1
ATOM 1364 O O . ALA B 1 33 ? 19.323 22.138 68.902 1.000 93.827 29 ALA B O 1
ATOM 1366 N N . ASP B 1 34 ? 19.460 20.294 70.282 1.000 102.298 30 ASP B N 1
ATOM 1367 C CA . ASP B 1 34 ? 20.652 19.593 69.747 1.000 96.237 30 ASP B CA 1
ATOM 1368 C C . ASP B 1 34 ? 20.295 18.865 68.447 1.000 99.455 30 ASP B C 1
ATOM 1369 O O . ASP B 1 34 ? 20.950 19.172 67.435 1.000 98.422 30 ASP B O 1
ATOM 1374 N N . ALA B 1 35 ? 19.335 17.927 68.481 1.000 102.825 31 ALA B N 1
ATOM 1375 C CA . ALA B 1 35 ? 18.886 17.141 67.303 1.000 106.130 31 ALA B CA 1
ATOM 1376 C C . ALA B 1 35 ? 18.541 18.112 66.153 1.000 106.139 31 ALA B C 1
ATOM 1377 O O . ALA B 1 35 ? 18.562 17.678 64.970 1.000 100.322 31 ALA B O 1
ATOM 1379 N N . ALA B 1 36 ? 18.279 19.387 66.497 1.000 107.745 32 ALA B N 1
ATOM 1380 C CA . ALA B 1 36 ? 17.959 20.513 65.582 1.000 105.995 32 ALA B CA 1
ATOM 1381 C C . ALA B 1 36 ? 19.231 21.143 64.977 1.000 109.185 32 ALA B C 1
ATOM 1382 O O . ALA B 1 36 ? 19.265 21.197 63.729 1.000 115.573 32 ALA B O 1
ATOM 1384 N N . TYR B 1 37 ? 20.207 21.613 65.794 1.000 104.578 33 TYR B N 1
ATOM 1385 C CA . TYR B 1 37 ? 21.487 22.277 65.370 1.000 95.610 33 TYR B CA 1
ATOM 1386 C C . TYR B 1 37 ? 22.289 21.388 64.405 1.000 89.587 33 TYR B C 1
ATOM 1387 O O . TYR B 1 37 ? 23.047 21.926 63.577 1.000 78.363 33 TYR B O 1
ATOM 1396 N N . VAL B 1 38 ? 22.092 20.070 64.514 1.000 88.916 34 VAL B N 1
ATOM 1397 C CA . VAL B 1 38 ? 22.768 18.978 63.750 1.000 85.737 34 VAL B CA 1
ATOM 1398 C C . VAL B 1 38 ? 22.141 18.838 62.349 1.000 88.261 34 VAL B C 1
ATOM 1399 O O . VAL B 1 38 ? 22.924 18.710 61.377 1.000 88.497 34 VAL B O 1
ATOM 1403 N N . GLU B 1 39 ? 20.804 18.852 62.223 1.000 96.174 35 GLU B N 1
ATOM 1404 C CA . GLU B 1 39 ? 20.088 18.864 60.904 1.000 95.881 35 GLU B CA 1
ATOM 1405 C C . GLU B 1 39 ? 20.300 20.243 60.247 1.000 87.749 35 GLU B C 1
ATOM 1406 O O . GLU B 1 39 ? 20.699 20.288 59.072 1.000 85.453 35 GLU B O 1
ATOM 1412 N N . LYS B 1 40 ? 20.090 21.311 61.024 1.000 82.850 36 LYS B N 1
ATOM 1413 C CA . LYS B 1 40 ? 20.214 22.754 60.660 1.000 87.302 36 LYS B CA 1
ATOM 1414 C C . LYS B 1 40 ? 21.595 23.116 60.086 1.000 85.610 36 LYS B C 1
ATOM 1415 O O . LYS B 1 40 ? 21.709 24.251 59.607 1.000 88.351 36 LYS B O 1
ATOM 1421 N N . HIS B 1 41 ? 22.616 22.253 60.167 1.000 83.492 37 HIS B N 1
ATOM 1422 C CA . HIS B 1 41 ? 24.018 22.572 59.758 1.000 78.855 37 HIS B CA 1
ATOM 1423 C C . HIS B 1 41 ? 24.654 21.434 58.936 1.000 73.150 37 HIS B C 1
ATOM 1424 O O . HIS B 1 41 ? 25.863 21.501 58.738 1.000 71.366 37 HIS B O 1
ATOM 1431 N N . ASN B 1 42 ? 23.883 20.450 58.446 1.000 72.707 38 ASN B N 1
ATOM 1432 C CA . ASN B 1 42 ? 24.350 19.363 57.533 1.000 71.807 38 ASN B CA 1
ATOM 1433 C C . ASN B 1 42 ? 25.415 18.501 58.206 1.000 70.725 38 ASN B C 1
ATOM 1434 O O . ASN B 1 42 ? 26.379 18.045 57.498 1.000 71.716 38 ASN B O 1
ATOM 1439 N N . LEU B 1 43 ? 25.251 18.296 59.515 1.000 67.646 39 LEU B N 1
ATOM 1440 C CA . LEU B 1 43 ? 26.174 17.503 60.367 1.000 63.056 39 LEU B CA 1
ATOM 1441 C C . LEU B 1 43 ? 25.512 16.154 60.654 1.000 61.546 39 LEU B C 1
ATOM 1442 O O . LEU B 1 43 ? 26.155 15.275 61.283 1.000 61.631 39 LEU B O 1
ATOM 1447 N N . GLN B 1 44 ? 24.296 15.979 60.135 1.000 62.726 40 GLN B N 1
ATOM 1448 C CA . GLN B 1 44 ? 23.525 14.730 60.305 1.000 68.733 40 GLN B CA 1
ATOM 1449 C C . GLN B 1 44 ? 24.346 13.589 59.683 1.000 66.276 40 GLN B C 1
ATOM 1450 O O . GLN B 1 44 ? 24.308 12.463 60.214 1.000 69.853 40 GLN B O 1
ATOM 1456 N N . CYS B 1 45 ? 25.095 13.853 58.616 1.000 64.266 41 CYS B N 1
ATOM 1457 C CA . CYS B 1 45 ? 25.824 12.791 57.874 1.000 62.525 41 CYS B CA 1
ATOM 1458 C C . CYS B 1 45 ? 26.974 12.274 58.755 1.000 55.340 41 CYS B C 1
ATOM 1459 O O . CYS B 1 45 ? 27.119 11.021 58.929 1.000 48.356 41 CYS B O 1
ATOM 1462 N N . LEU B 1 46 ? 27.746 13.209 59.309 1.000 51.288 42 LEU B N 1
ATOM 1463 C CA . LEU B 1 46 ? 28.859 12.919 60.255 1.000 49.101 42 LEU B CA 1
ATOM 1464 C C . LEU B 1 46 ? 28.323 12.098 61.441 1.000 48.052 42 LEU B C 1
ATOM 1465 O O . LEU B 1 46 ? 28.900 10.982 61.733 1.000 44.252 42 LEU B O 1
ATOM 1470 N N . PHE B 1 47 ? 27.258 12.597 62.088 1.000 45.489 43 PHE B N 1
ATOM 1471 C CA . PHE B 1 47 ? 26.701 11.958 63.314 1.000 46.616 43 PHE B CA 1
ATOM 1472 C C . PHE B 1 47 ? 26.254 10.538 62.962 1.000 46.310 43 PHE B C 1
ATOM 1473 O O . PHE B 1 47 ? 26.471 9.552 63.732 1.000 44.812 43 PHE B O 1
ATOM 1481 N N . SER B 1 48 ? 25.695 10.411 61.764 1.000 47.487 44 SER B N 1
ATOM 1482 C CA . SER B 1 48 ? 25.203 9.111 61.264 1.000 48.801 44 SER B CA 1
ATOM 1483 C C . SER B 1 48 ? 26.401 8.180 60.995 1.000 47.417 44 SER B C 1
ATOM 1484 O O . SER B 1 48 ? 26.293 6.996 61.368 1.000 42.055 44 SER B O 1
ATOM 1487 N N . GLU B 1 49 ? 27.519 8.667 60.429 1.000 48.881 45 GLU B N 1
ATOM 1488 C CA . GLU B 1 49 ? 28.669 7.758 60.146 1.000 50.824 45 GLU B CA 1
ATOM 1489 C C . GLU B 1 49 ? 29.236 7.320 61.510 1.000 48.407 45 GLU B C 1
ATOM 1490 O O . GLU B 1 49 ? 29.704 6.155 61.664 1.000 45.719 45 GLU B O 1
ATOM 1496 N N . MET B 1 50 ? 29.131 8.181 62.520 1.000 47.624 46 MET B N 1
ATOM 1497 C CA . MET B 1 50 ? 29.622 7.816 63.877 1.000 48.007 46 MET B CA 1
ATOM 1498 C C . MET B 1 50 ? 28.743 6.696 64.459 1.000 48.419 46 MET B C 1
ATOM 1499 O O . MET B 1 50 ? 29.282 5.584 64.802 1.000 47.370 46 MET B O 1
ATOM 1504 N N . ALA B 1 51 ? 27.436 6.916 64.527 1.000 48.776 47 ALA B N 1
ATOM 1505 C CA . ALA B 1 51 ? 26.523 5.855 65.001 1.000 49.799 47 ALA B CA 1
ATOM 1506 C C . ALA B 1 51 ? 26.828 4.576 64.199 1.000 51.719 47 ALA B C 1
ATOM 1507 O O . ALA B 1 51 ? 27.016 3.484 64.808 1.000 50.866 47 ALA B O 1
ATOM 1509 N N . GLU B 1 52 ? 26.982 4.706 62.875 1.000 57.982 48 GLU B N 1
ATOM 1510 C CA . GLU B 1 52 ? 27.182 3.546 61.953 1.000 63.934 48 GLU B CA 1
ATOM 1511 C C . GLU B 1 52 ? 28.422 2.788 62.429 1.000 60.461 48 GLU B C 1
ATOM 1512 O O . GLU B 1 52 ? 28.336 1.555 62.563 1.000 64.276 48 GLU B O 1
ATOM 1518 N N . GLN B 1 53 ? 29.496 3.518 62.734 1.000 56.771 49 GLN B N 1
ATOM 1519 C CA . GLN B 1 53 ? 30.813 2.943 63.132 1.000 56.670 49 GLN B CA 1
ATOM 1520 C C . GLN B 1 53 ? 30.674 2.156 64.448 1.000 55.438 49 GLN B C 1
ATOM 1521 O O . GLN B 1 53 ? 31.406 1.122 64.647 1.000 51.269 49 GLN B O 1
ATOM 1527 N N . LEU B 1 54 ? 29.726 2.560 65.299 1.000 54.682 50 LEU B N 1
ATOM 1528 C CA . LEU B 1 54 ? 29.505 1.868 66.594 1.000 57.113 50 LEU B CA 1
ATOM 1529 C C . LEU B 1 54 ? 28.719 0.549 66.372 1.000 61.883 50 LEU B C 1
ATOM 1530 O O . LEU B 1 54 ? 29.002 -0.453 67.103 1.000 63.020 50 LEU B O 1
ATOM 1535 N N . SER B 1 55 ? 27.819 0.486 65.381 1.000 64.885 51 SER B N 1
ATOM 1536 C CA . SER B 1 55 ? 27.096 -0.768 65.011 1.000 65.530 51 SER B CA 1
ATOM 1537 C C . SER B 1 55 ? 28.059 -1.840 64.505 1.000 64.214 51 SER B C 1
ATOM 1538 O O . SER B 1 55 ? 27.840 -2.996 64.790 1.000 64.867 51 SER B O 1
ATOM 1541 N N . GLU B 1 56 ? 29.075 -1.459 63.752 1.000 67.863 52 GLU B N 1
ATOM 1542 C CA . GLU B 1 56 ? 29.985 -2.408 63.060 1.000 74.328 52 GLU B CA 1
ATOM 1543 C C . GLU B 1 56 ? 30.910 -3.063 64.087 1.000 72.940 52 GLU B C 1
ATOM 1544 O O . GLU B 1 56 ? 31.321 -4.198 63.839 1.000 73.593 52 GLU B O 1
ATOM 1550 N N . LYS B 1 57 ? 31.244 -2.359 65.175 1.000 75.392 53 LYS B N 1
ATOM 1551 C CA . LYS B 1 57 ? 32.302 -2.782 66.134 1.000 75.499 53 LYS B CA 1
ATOM 1552 C C . LYS B 1 57 ? 31.684 -3.287 67.452 1.000 73.779 53 LYS B C 1
ATOM 1553 O O . LYS B 1 57 ? 32.384 -4.073 68.130 1.000 69.006 53 LYS B O 1
ATOM 1559 N N . ASP B 1 58 ? 30.455 -2.838 67.780 1.000 74.046 54 ASP B N 1
ATOM 1560 C CA . ASP B 1 58 ? 29.568 -3.260 68.911 1.000 79.742 54 ASP B CA 1
ATOM 1561 C C . ASP B 1 58 ? 30.296 -3.286 70.269 1.000 79.196 54 ASP B C 1
ATOM 1562 O O . ASP B 1 58 ? 30.555 -4.343 70.867 1.000 75.946 54 ASP B O 1
ATOM 1567 N N . PRO B 1 59 ? 30.560 -2.095 70.851 1.000 73.966 55 PRO B N 1
ATOM 1568 C CA . PRO B 1 59 ? 31.322 -1.995 72.096 1.000 69.195 55 PRO B CA 1
ATOM 1569 C C . PRO B 1 59 ? 30.504 -2.439 73.312 1.000 64.244 55 PRO B C 1
ATOM 1570 O O . PRO B 1 59 ? 29.311 -2.198 73.323 1.000 59.669 55 PRO B O 1
ATOM 1574 N N . LYS B 1 60 ? 31.189 -2.979 74.322 1.000 66.277 56 LYS B N 1
ATOM 1575 C CA . LYS B 1 60 ? 30.597 -3.555 75.566 1.000 64.825 56 LYS B CA 1
ATOM 1576 C C . LYS B 1 60 ? 30.144 -2.462 76.552 1.000 58.845 56 LYS B C 1
ATOM 1577 O O . LYS B 1 60 ? 29.261 -2.785 77.380 1.000 63.264 56 LYS B O 1
ATOM 1583 N N . THR B 1 61 ? 30.748 -1.256 76.500 1.000 53.050 57 THR B N 1
ATOM 1584 C CA . THR B 1 61 ? 30.594 -0.104 77.456 1.000 47.481 57 THR B CA 1
ATOM 1585 C C . THR B 1 61 ? 30.542 1.250 76.715 1.000 45.155 57 THR B C 1
ATOM 1586 O O . THR B 1 61 ? 31.026 1.335 75.517 1.000 44.626 57 THR B O 1
ATOM 1590 N N . GLU B 1 62 ? 30.087 2.317 77.386 1.000 41.161 58 GLU B N 1
ATOM 1591 C CA A GLU B 1 62 ? 30.180 3.681 76.819 0.500 40.177 58 GLU B CA 1
ATOM 1592 C CA B GLU B 1 62 ? 30.178 3.697 76.822 0.500 40.180 58 GLU B CA 1
ATOM 1593 C C . GLU B 1 62 ? 31.658 4.091 76.666 1.000 41.006 58 GLU B C 1
ATOM 1594 O O . GLU B 1 62 ? 31.966 4.810 75.668 1.000 41.460 58 GLU B O 1
ATOM 1605 N N . GLN B 1 63 ? 32.565 3.678 77.574 1.000 40.239 59 GLN B N 1
ATOM 1606 C CA . GLN B 1 63 ? 34.004 4.068 77.393 1.000 39.691 59 GLN B CA 1
ATOM 1607 C C . GLN B 1 63 ? 34.566 3.436 76.106 1.000 40.942 59 GLN B C 1
ATOM 1608 O O . GLN B 1 63 ? 35.290 4.143 75.395 1.000 39.716 59 GLN B O 1
ATOM 1614 N N . GLU B 1 64 ? 34.251 2.172 75.814 1.000 43.062 60 GLU B N 1
ATOM 1615 C CA . GLU B 1 64 ? 34.685 1.480 74.570 1.000 45.869 60 GLU B CA 1
ATOM 1616 C C . GLU B 1 64 ? 34.133 2.231 73.339 1.000 43.101 60 GLU B C 1
ATOM 1617 O O . GLU B 1 64 ? 34.933 2.526 72.449 1.000 38.958 60 GLU B O 1
ATOM 1623 N N . ALA B 1 65 ? 32.835 2.550 73.294 1.000 40.755 61 ALA B N 1
ATOM 1624 C CA . ALA B 1 65 ? 32.223 3.377 72.236 1.000 38.995 61 ALA B CA 1
ATOM 1625 C C . ALA B 1 65 ? 33.031 4.661 72.025 1.000 39.744 61 ALA B C 1
ATOM 1626 O O . ALA B 1 65 ? 33.394 4.969 70.875 1.000 45.931 61 ALA B O 1
ATOM 1628 N N . GLU B 1 66 ? 33.348 5.400 73.079 1.000 38.564 62 GLU B N 1
ATOM 1629 C CA . GLU B 1 66 ? 33.967 6.746 72.938 1.000 37.569 62 GLU B CA 1
ATOM 1630 C C . GLU B 1 66 ? 35.356 6.577 72.334 1.000 37.561 62 GLU B C 1
ATOM 1631 O O . GLU B 1 66 ? 35.696 7.356 71.486 1.000 37.209 62 GLU B O 1
ATOM 1637 N N . ARG B 1 67 ? 36.096 5.570 72.790 1.000 40.425 63 ARG B N 1
ATOM 1638 C CA . ARG B 1 67 ? 37.411 5.174 72.227 1.000 42.392 63 ARG B CA 1
ATOM 1639 C C . ARG B 1 67 ? 37.219 5.001 70.705 1.000 39.212 63 ARG B C 1
ATOM 1640 O O . ARG B 1 67 ? 37.906 5.698 69.948 1.000 35.925 63 ARG B O 1
ATOM 1648 N N . ILE B 1 68 ? 36.241 4.202 70.296 1.000 38.044 64 ILE B N 1
ATOM 1649 C CA . ILE B 1 68 ? 35.982 3.883 68.867 1.000 38.140 64 ILE B CA 1
ATOM 1650 C C . ILE B 1 68 ? 35.743 5.187 68.098 1.000 36.126 64 ILE B C 1
ATOM 1651 O O . ILE B 1 68 ? 36.330 5.324 67.026 1.000 37.487 64 ILE B O 1
ATOM 1656 N N . LEU B 1 69 ? 34.999 6.143 68.643 1.000 35.214 65 LEU B N 1
ATOM 1657 C CA . LEU B 1 69 ? 34.754 7.422 67.925 1.000 34.780 65 LEU B CA 1
ATOM 1658 C C . LEU B 1 69 ? 36.047 8.242 67.837 1.000 34.328 65 LEU B C 1
ATOM 1659 O O . LEU B 1 69 ? 36.244 8.901 66.776 1.000 33.237 65 LEU B O 1
ATOM 1664 N N . LEU B 1 70 ? 36.864 8.246 68.907 1.000 33.872 66 LEU B N 1
ATOM 1665 C CA . LEU B 1 70 ? 38.196 8.908 68.913 1.000 33.192 66 LEU B CA 1
ATOM 1666 C C . LEU B 1 70 ? 39.129 8.241 67.861 1.000 34.395 66 LEU B C 1
ATOM 1667 O O . LEU B 1 70 ? 39.871 8.971 67.237 1.000 33.390 66 LEU B O 1
ATOM 1672 N N . GLU B 1 71 ? 39.105 6.912 67.671 1.000 37.112 67 GLU B N 1
ATOM 1673 C CA . GLU B 1 71 ? 39.932 6.180 66.673 1.000 40.644 67 GLU B CA 1
ATOM 1674 C C . GLU B 1 71 ? 39.436 6.510 65.233 1.000 40.202 67 GLU B C 1
ATOM 1675 O O . GLU B 1 71 ? 40.276 6.813 64.357 1.000 36.991 67 GLU B O 1
ATOM 1681 N N . PHE B 1 72 ? 38.125 6.477 65.011 1.000 37.072 68 PHE B N 1
ATOM 1682 C CA . PHE B 1 72 ? 37.441 6.794 63.742 1.000 37.604 68 PHE B CA 1
ATOM 1683 C C . PHE B 1 72 ? 37.913 8.148 63.187 1.000 37.800 68 PHE B C 1
ATOM 1684 O O . PHE B 1 72 ? 38.389 8.263 62.038 1.000 37.754 68 PHE B O 1
ATOM 1692 N N . LEU B 1 73 ? 37.791 9.183 63.999 1.000 39.077 69 LEU B N 1
ATOM 1693 C CA . LEU B 1 73 ? 38.136 10.575 63.624 1.000 38.763 69 LEU B CA 1
ATOM 1694 C C . LEU B 1 73 ? 39.643 10.708 63.375 1.000 39.862 69 LEU B C 1
ATOM 1695 O O . LEU B 1 73 ? 40.026 11.563 62.552 1.000 40.349 69 LEU B O 1
ATOM 1700 N N . THR B 1 74 ? 40.459 9.941 64.112 1.000 39.527 70 THR B N 1
ATOM 1701 C CA . THR B 1 74 ? 41.939 10.022 64.088 1.000 37.641 70 THR B CA 1
ATOM 1702 C C . THR B 1 74 ? 42.376 9.440 62.736 1.000 37.397 70 THR B C 1
ATOM 1703 O O . THR B 1 74 ? 43.256 10.045 62.101 1.000 34.992 70 THR B O 1
ATOM 1707 N N . HIS B 1 75 ? 41.801 8.289 62.367 1.000 38.903 71 HIS B N 1
ATOM 1708 C CA . HIS B 1 75 ? 42.098 7.549 61.116 1.000 41.797 71 HIS B CA 1
ATOM 1709 C C . HIS B 1 75 ? 41.695 8.441 59.916 1.000 41.832 71 HIS B C 1
ATOM 1710 O O . HIS B 1 75 ? 42.525 8.605 59.031 1.000 42.872 71 HIS B O 1
ATOM 1717 N N . ARG B 1 76 ? 40.531 9.101 59.955 1.000 39.244 72 ARG B N 1
ATOM 1718 C CA . ARG B 1 76 ? 40.085 10.096 58.946 1.000 36.983 72 ARG B CA 1
ATOM 1719 C C . ARG B 1 76 ? 40.992 11.331 58.854 1.000 35.600 72 ARG B C 1
ATOM 1720 O O . ARG B 1 76 ? 41.067 11.949 57.747 1.000 33.370 72 ARG B O 1
ATOM 1728 N N . LYS B 1 77 ? 41.592 11.742 59.964 1.000 35.831 73 LYS B N 1
ATOM 1729 C CA . LYS B 1 77 ? 42.543 12.880 59.949 1.000 36.536 73 LYS B CA 1
ATOM 1730 C C . LYS B 1 77 ? 43.772 12.404 59.182 1.000 36.011 73 LYS B C 1
ATOM 1731 O O . LYS B 1 77 ? 44.359 13.202 58.471 1.000 39.742 73 LYS B O 1
ATOM 1737 N N . ALA B 1 78 ? 44.125 11.134 59.343 1.000 34.635 74 ALA B N 1
ATOM 1738 C CA . ALA B 1 78 ? 45.308 10.520 58.725 1.000 34.132 74 ALA B CA 1
ATOM 1739 C C . ALA B 1 78 ? 45.059 10.428 57.201 1.000 33.900 74 ALA B C 1
ATOM 1740 O O . ALA B 1 78 ? 45.950 10.880 56.462 1.000 32.982 74 ALA B O 1
ATOM 1742 N N . GLU B 1 79 ? 43.907 9.883 56.785 1.000 31.896 75 GLU B N 1
ATOM 1743 C CA . GLU B 1 79 ? 43.498 9.763 55.367 1.000 33.446 75 GLU B CA 1
ATOM 1744 C C . GLU B 1 79 ? 43.551 11.158 54.740 1.000 32.145 75 GLU B C 1
ATOM 1745 O O . GLU B 1 79 ? 44.017 11.270 53.629 1.000 31.182 75 GLU B O 1
ATOM 1751 N N . ARG B 1 80 ? 43.123 12.174 55.475 1.000 31.720 76 ARG B N 1
ATOM 1752 C CA . ARG B 1 80 ? 42.933 13.547 54.959 1.000 31.359 76 ARG B CA 1
ATOM 1753 C C . ARG B 1 80 ? 44.303 14.211 54.852 1.000 33.021 76 ARG B C 1
ATOM 1754 O O . ARG B 1 80 ? 44.486 15.052 53.941 1.000 30.265 76 ARG B O 1
ATOM 1762 N N . ASP B 1 81 ? 45.205 13.859 55.788 1.000 35.626 77 ASP B N 1
ATOM 1763 C CA . ASP B 1 81 ? 46.612 14.356 55.858 1.000 36.232 77 ASP B CA 1
ATOM 1764 C C . ASP B 1 81 ? 47.377 13.845 54.624 1.000 35.492 77 ASP B C 1
ATOM 1765 O O . ASP B 1 81 ? 48.169 14.611 54.035 1.000 33.945 77 ASP B O 1
ATOM 1770 N N . ARG B 1 82 ? 47.102 12.599 54.248 1.000 34.269 78 ARG B N 1
ATOM 1771 C CA . ARG B 1 82 ? 47.640 11.922 53.063 1.000 36.556 78 ARG B CA 1
ATOM 1772 C C . ARG B 1 82 ? 47.028 12.545 51.781 1.000 34.178 78 ARG B C 1
ATOM 1773 O O . ARG B 1 82 ? 47.775 12.951 50.912 1.000 32.391 78 ARG B O 1
ATOM 1781 N N . ALA B 1 83 ? 45.711 12.681 51.683 1.000 32.790 79 ALA B N 1
ATOM 1782 C CA . ALA B 1 83 ? 45.050 13.384 50.562 1.000 32.741 79 ALA B CA 1
ATOM 1783 C C . ALA B 1 83 ? 45.680 14.781 50.352 1.000 32.478 79 ALA B C 1
ATOM 1784 O O . ALA B 1 83 ? 45.971 15.134 49.198 1.000 32.906 79 ALA B O 1
ATOM 1786 N N . ALA B 1 84 ? 45.960 15.543 51.406 1.000 32.038 80 ALA B N 1
ATOM 1787 C CA . ALA B 1 84 ? 46.612 16.881 51.320 1.000 31.531 80 ALA B CA 1
ATOM 1788 C C . ALA B 1 84 ? 48.022 16.779 50.718 1.000 31.480 80 ALA B C 1
ATOM 1789 O O . ALA B 1 84 ? 48.471 17.707 50.010 1.000 31.477 80 ALA B O 1
ATOM 1791 N N . LEU B 1 85 ? 48.765 15.736 51.048 1.000 31.142 81 LEU B N 1
ATOM 1792 C CA . LEU B 1 85 ? 50.122 15.582 50.486 1.000 32.427 81 LEU B CA 1
ATOM 1793 C C . LEU B 1 85 ? 49.968 15.276 48.987 1.000 33.973 81 LEU B C 1
ATOM 1794 O O . LEU B 1 85 ? 50.638 15.896 48.146 1.000 33.742 81 LEU B O 1
ATOM 1799 N N . ARG B 1 86 ? 49.027 14.415 48.646 1.000 34.246 82 ARG B N 1
ATOM 1800 C CA . ARG B 1 86 ? 48.854 13.935 47.273 1.000 35.480 82 ARG B CA 1
ATOM 1801 C C . ARG B 1 86 ? 48.373 15.096 46.406 1.000 35.499 82 ARG B C 1
ATOM 1802 O O . ARG B 1 86 ? 48.875 15.214 45.297 1.000 39.251 82 ARG B O 1
ATOM 1810 N N . LEU B 1 87 ? 47.421 15.905 46.888 1.000 34.372 83 LEU B N 1
ATOM 1811 C CA . LEU B 1 87 ? 46.659 16.907 46.092 1.000 31.479 83 LEU B CA 1
ATOM 1812 C C . LEU B 1 87 ? 47.139 18.335 46.351 1.000 31.742 83 LEU B C 1
ATOM 1813 O O . LEU B 1 87 ? 46.421 19.255 46.042 1.000 30.363 83 LEU B O 1
ATOM 1818 N N . GLN B 1 88 ? 48.316 18.501 46.932 1.000 34.313 84 GLN B N 1
ATOM 1819 C CA . GLN B 1 88 ? 49.003 19.804 47.108 1.000 35.975 84 GLN B CA 1
ATOM 1820 C C . GLN B 1 88 ? 49.008 20.557 45.767 1.000 34.910 84 GLN B C 1
ATOM 1821 O O . GLN B 1 88 ? 49.526 19.986 44.807 1.000 34.320 84 GLN B O 1
ATOM 1827 N N . PHE B 1 89 ? 48.468 21.778 45.716 1.000 33.111 85 PHE B N 1
ATOM 1828 C CA . PHE B 1 89 ? 48.383 22.634 44.509 1.000 32.223 85 PHE B CA 1
ATOM 1829 C C . PHE B 1 89 ? 48.922 24.064 44.753 1.000 34.385 85 PHE B C 1
ATOM 1830 O O . PHE B 1 89 ? 48.660 24.683 45.836 1.000 35.397 85 PHE B O 1
ATOM 1838 N N . SER B 1 90 ? 49.647 24.592 43.755 1.000 35.565 86 SER B N 1
ATOM 1839 C CA . SER B 1 90 ? 50.296 25.933 43.710 1.000 38.247 86 SER B CA 1
ATOM 1840 C C . SER B 1 90 ? 49.486 26.961 42.894 1.000 38.822 86 SER B C 1
ATOM 1841 O O . SER B 1 90 ? 49.796 28.139 43.018 1.000 39.312 86 SER B O 1
ATOM 1844 N N . HIS B 1 91 ? 48.569 26.537 42.012 1.000 38.547 87 HIS B N 1
ATOM 1845 C CA . HIS B 1 91 ? 47.909 27.414 41.006 1.000 39.067 87 HIS B CA 1
ATOM 1846 C C . HIS B 1 91 ? 46.408 27.133 40.950 1.000 35.000 87 HIS B C 1
ATOM 1847 O O . HIS B 1 91 ? 45.653 28.072 41.059 1.000 33.792 87 HIS B O 1
ATOM 1854 N N . SER B 1 92 ? 45.981 25.894 40.771 1.000 32.239 88 SER B N 1
ATOM 1855 C CA . SER B 1 92 ? 44.611 25.629 40.246 1.000 30.724 88 SER B CA 1
ATOM 1856 C C . SER B 1 92 ? 44.131 24.246 40.658 1.000 28.300 88 SER B C 1
ATOM 1857 O O . SER B 1 92 ? 44.982 23.370 40.854 1.000 29.135 88 SER B O 1
ATOM 1860 N N . PHE B 1 93 ? 42.833 24.036 40.793 1.000 26.004 89 PHE B N 1
ATOM 1861 C CA . PHE B 1 93 ? 42.284 22.657 40.852 1.000 25.027 89 PHE B CA 1
ATOM 1862 C C . PHE B 1 93 ? 40.991 22.640 40.064 1.000 24.185 89 PHE B C 1
ATOM 1863 O O . PHE B 1 93 ? 40.339 23.668 39.959 1.000 25.347 89 PHE B O 1
ATOM 1871 N N . GLU B 1 94 ? 40.622 21.479 39.575 1.000 23.699 90 GLU B N 1
ATOM 1872 C CA . GLU B 1 94 ? 39.265 21.235 39.082 1.000 24.082 90 GLU B CA 1
ATOM 1873 C C . GLU B 1 94 ? 38.737 19.993 39.762 1.000 22.809 90 GLU B C 1
ATOM 1874 O O . GLU B 1 94 ? 39.420 18.987 39.787 1.000 23.658 90 GLU B O 1
ATOM 1880 N N . VAL B 1 95 ? 37.508 20.053 40.204 1.000 22.542 91 VAL B N 1
ATOM 1881 C CA . VAL B 1 95 ? 36.723 18.879 40.645 1.000 22.821 91 VAL B CA 1
ATOM 1882 C C . VAL B 1 95 ? 35.609 18.676 39.647 1.000 22.999 91 VAL B C 1
ATOM 1883 O O . VAL B 1 95 ? 34.873 19.606 39.474 1.000 23.626 91 VAL B O 1
ATOM 1887 N N . ASN B 1 96 ? 35.469 17.486 39.096 1.000 24.386 92 ASN B N 1
ATOM 1888 C CA . ASN B 1 96 ? 34.382 17.122 38.164 1.000 26.388 92 ASN B CA 1
ATOM 1889 C C . ASN B 1 96 ? 33.692 15.842 38.670 1.000 28.101 92 ASN B C 1
ATOM 1890 O O . ASN B 1 96 ? 34.366 14.805 38.617 1.000 30.335 92 ASN B O 1
ATOM 1895 N N . LEU B 1 97 ? 32.414 15.871 39.077 1.000 30.410 93 LEU B N 1
ATOM 1896 C CA . LEU B 1 97 ? 31.692 14.712 39.711 1.000 34.865 93 LEU B CA 1
ATOM 1897 C C . LEU B 1 97 ? 30.492 14.209 38.893 1.000 35.774 93 LEU B C 1
ATOM 1898 O O . LEU B 1 97 ? 30.030 14.987 38.129 1.000 33.977 93 LEU B O 1
ATOM 1903 N N . ASP B 1 98 ? 29.850 13.123 39.360 1.000 44.000 94 ASP B N 1
ATOM 1904 C CA . ASP B 1 98 ? 28.605 12.447 38.877 1.000 50.546 94 ASP B CA 1
ATOM 1905 C C . ASP B 1 98 ? 28.952 12.254 37.439 1.000 56.046 94 ASP B C 1
ATOM 1906 O O . ASP B 1 98 ? 28.093 12.463 36.604 1.000 67.456 94 ASP B O 1
ATOM 1911 N N . ASN B 1 99 ? 30.253 12.064 37.253 1.000 61.884 95 ASN B N 1
ATOM 1912 C CA . ASN B 1 99 ? 31.058 12.381 36.036 1.000 66.190 95 ASN B CA 1
ATOM 1913 C C . ASN B 1 99 ? 30.298 13.346 35.049 1.000 65.278 95 ASN B C 1
ATOM 1914 O O . ASN B 1 99 ? 29.396 12.925 34.302 1.000 61.009 95 ASN B O 1
ATOM 1919 N N . GLY B 1 100 ? 30.653 14.643 35.011 1.000 64.878 96 GLY B N 1
ATOM 1920 C CA . GLY B 1 100 ? 30.122 15.629 34.039 1.000 65.141 96 GLY B CA 1
ATOM 1921 C C . GLY B 1 100 ? 29.211 16.701 34.651 1.000 67.040 96 GLY B C 1
ATOM 1922 O O . GLY B 1 100 ? 29.353 17.909 34.294 1.000 65.160 96 GLY B O 1
ATOM 1923 N N . ARG B 1 101 ? 28.309 16.279 35.545 1.000 64.450 97 ARG B N 1
ATOM 1924 C CA . ARG B 1 101 ? 27.095 17.007 35.983 1.000 58.469 97 ARG B CA 1
ATOM 1925 C C . ARG B 1 101 ? 27.325 17.789 37.286 1.000 52.105 97 ARG B C 1
ATOM 1926 O O . ARG B 1 101 ? 26.328 18.086 37.926 1.000 58.416 97 ARG B O 1
ATOM 1934 N N . LYS B 1 102 ? 28.572 18.004 37.725 1.000 46.404 98 LYS B N 1
ATOM 1935 C CA . LYS B 1 102 ? 28.991 18.976 38.784 1.000 39.340 98 LYS B CA 1
ATOM 1936 C C . LYS B 1 102 ? 30.476 19.295 38.648 1.000 33.011 98 LYS B C 1
ATOM 1937 O O . LYS B 1 102 ? 31.269 18.375 38.696 1.000 31.092 98 LYS B O 1
ATOM 1943 N N . ILE B 1 103 ? 30.828 20.553 38.460 1.000 28.861 99 ILE B N 1
ATOM 1944 C CA . ILE B 1 103 ? 32.221 20.965 38.171 1.000 27.903 99 ILE B CA 1
ATOM 1945 C C . ILE B 1 103 ? 32.535 22.216 38.978 1.000 26.305 99 ILE B C 1
ATOM 1946 O O . ILE B 1 103 ? 31.749 23.132 38.880 1.000 25.691 99 ILE B O 1
ATOM 1951 N N . MET B 1 104 ? 33.706 22.264 39.600 1.000 25.844 100 MET B N 1
ATOM 1952 C CA . MET B 1 104 ? 34.287 23.447 40.307 1.000 27.210 100 MET B CA 1
ATOM 1953 C C . MET B 1 104 ? 35.731 23.634 39.842 1.000 25.978 100 MET B C 1
ATOM 1954 O O . MET B 1 104 ? 36.435 22.634 39.794 1.000 24.338 100 MET B O 1
ATOM 1959 N N . ARG B 1 105 ? 36.098 24.858 39.487 1.000 25.613 101 ARG B N 1
ATOM 1960 C CA . ARG B 1 105 ? 37.479 25.238 39.174 1.000 28.407 101 ARG B CA 1
ATOM 1961 C C . ARG B 1 105 ? 37.868 26.341 40.140 1.000 28.865 101 ARG B C 1
ATOM 1962 O O . ARG B 1 105 ? 37.036 27.217 40.325 1.000 28.092 101 ARG B O 1
ATOM 1970 N N . LEU B 1 106 ? 39.084 26.293 40.673 1.000 30.717 102 LEU B N 1
ATOM 1971 C CA . LEU B 1 106 ? 39.679 27.338 41.551 1.000 32.924 102 LEU B CA 1
ATOM 1972 C C . LEU B 1 106 ? 41.050 27.734 41.014 1.000 32.935 102 LEU B C 1
ATOM 1973 O O . LEU B 1 106 ? 41.836 26.821 40.776 1.000 34.974 102 LEU B O 1
ATOM 1978 N N . GLN B 1 107 ? 41.306 29.021 40.832 1.000 34.205 103 GLN B N 1
ATOM 1979 C CA . GLN B 1 107 ? 42.661 29.567 40.572 1.000 37.319 103 GLN B CA 1
ATOM 1980 C C . GLN B 1 107 ? 43.035 30.471 41.746 1.000 37.326 103 GLN B C 1
ATOM 1981 O O . GLN B 1 107 ? 42.211 31.310 42.171 1.000 36.262 103 GLN B O 1
ATOM 1987 N N . LEU B 1 108 ? 44.232 30.265 42.282 1.000 39.557 104 LEU B N 1
ATOM 1988 C CA . LEU B 1 108 ? 44.817 31.094 43.359 1.000 40.243 104 LEU B CA 1
ATOM 1989 C C . LEU B 1 108 ? 45.293 32.413 42.780 1.000 43.096 104 LEU B C 1
ATOM 1990 O O . LEU B 1 108 ? 45.811 32.393 41.628 1.000 43.261 104 LEU B O 1
ATOM 1995 N N . GLY B 1 109 ? 45.162 33.468 43.585 1.000 46.278 105 GLY B N 1
ATOM 1996 C CA . GLY B 1 109 ? 45.860 34.752 43.405 1.000 50.020 105 GLY B CA 1
ATOM 1997 C C . GLY B 1 109 ? 46.486 35.291 44.687 1.000 54.176 105 GLY B C 1
ATOM 1998 O O . GLY B 1 109 ? 46.347 34.667 45.780 1.000 50.664 105 GLY B O 1
ATOM 1999 N N . GLN B 1 110 ? 47.141 36.452 44.554 1.000 63.939 106 GLN B N 1
ATOM 2000 C CA . GLN B 1 110 ? 47.837 37.181 45.652 1.000 67.830 106 GLN B CA 1
ATOM 2001 C C . GLN B 1 110 ? 46.825 37.445 46.776 1.000 67.333 106 GLN B C 1
ATOM 2002 O O . GLN B 1 110 ? 47.011 36.930 47.914 1.000 64.354 106 GLN B O 1
ATOM 2008 N N . GLU B 1 111 ? 45.765 38.195 46.460 1.000 68.383 107 GLU B N 1
ATOM 2009 C CA . GLU B 1 111 ? 44.832 38.771 47.472 1.000 72.104 107 GLU B CA 1
ATOM 2010 C C . GLU B 1 111 ? 43.509 37.981 47.507 1.000 68.516 107 GLU B C 1
ATOM 2011 O O . GLU B 1 111 ? 42.863 37.964 48.559 1.000 72.780 107 GLU B O 1
ATOM 2017 N N . THR B 1 112 ? 43.112 37.337 46.406 1.000 64.891 108 THR B N 1
ATOM 2018 C CA . THR B 1 112 ? 41.849 36.566 46.275 1.000 56.569 108 THR B CA 1
ATOM 2019 C C . THR B 1 112 ? 42.106 35.303 45.447 1.000 54.065 108 THR B C 1
ATOM 2020 O O . THR B 1 112 ? 43.078 35.292 44.677 1.000 55.197 108 THR B O 1
ATOM 2024 N N . SER B 1 113 ? 41.237 34.297 45.569 1.000 49.536 109 SER B N 1
ATOM 2025 C CA . SER B 1 113 ? 41.080 33.185 44.589 1.000 45.174 109 SER B CA 1
ATOM 2026 C C . SER B 1 113 ? 39.896 33.468 43.643 1.000 42.595 109 SER B C 1
ATOM 2027 O O . SER B 1 113 ? 38.928 34.091 44.062 1.000 42.390 109 SER B O 1
ATOM 2030 N N . THR B 1 114 ? 39.951 33.042 42.393 1.000 40.267 110 THR B N 1
ATOM 2031 C CA . THR B 1 114 ? 38.753 33.063 41.518 1.000 40.338 110 THR B CA 1
ATOM 2032 C C . THR B 1 114 ? 38.191 31.647 41.484 1.000 37.055 110 THR B C 1
ATOM 2033 O O . THR B 1 114 ? 38.958 30.720 41.677 1.000 36.238 110 THR B O 1
ATOM 2037 N N . LEU B 1 115 ? 36.892 31.524 41.263 1.000 36.744 111 LEU B N 1
ATOM 2038 C CA . LEU B 1 115 ? 36.096 30.278 41.437 1.000 36.465 111 LEU B CA 1
ATOM 2039 C C . LEU B 1 115 ? 34.986 30.216 40.381 1.000 35.788 111 LEU B C 1
ATOM 2040 O O . LEU B 1 115 ? 34.304 31.194 40.203 1.000 34.054 111 LEU B O 1
ATOM 2045 N N . GLN B 1 116 ? 34.889 29.138 39.609 1.000 37.825 112 GLN B N 1
ATOM 2046 C CA . GLN B 1 116 ? 33.825 28.928 38.577 1.000 37.678 112 GLN B CA 1
ATOM 2047 C C . GLN B 1 116 ? 33.078 27.643 38.954 1.000 34.819 112 GLN B C 1
ATOM 2048 O O . GLN B 1 116 ? 33.746 26.652 39.153 1.000 37.730 112 GLN B O 1
ATOM 2054 N N . LEU B 1 117 ? 31.769 27.630 39.113 1.000 32.426 113 LEU B N 1
ATOM 2055 C CA . LEU B 1 117 ? 31.047 26.352 39.296 1.000 32.694 113 LEU B CA 1
ATOM 2056 C C . LEU B 1 117 ? 30.067 26.137 38.172 1.000 32.922 113 LEU B C 1
ATOM 2057 O O . LEU B 1 117 ? 29.507 27.148 37.713 1.000 31.633 113 LEU B O 1
ATOM 2062 N N . GLU B 1 118 ? 29.789 24.868 37.892 1.000 35.022 114 GLU B N 1
ATOM 2063 C CA . GLU B 1 118 ? 28.671 24.389 37.025 1.000 40.546 114 GLU B CA 1
ATOM 2064 C C . GLU B 1 118 ? 28.009 23.172 37.659 1.000 39.384 114 GLU B C 1
ATOM 2065 O O . GLU B 1 118 ? 28.719 22.344 38.232 1.000 39.143 114 GLU B O 1
ATOM 2071 N N . GLN B 1 119 ? 26.706 23.066 37.475 1.000 40.427 115 GLN B N 1
ATOM 2072 C CA . GLN B 1 119 ? 25.878 21.934 37.932 1.000 45.878 115 GLN B CA 1
ATOM 2073 C C . GLN B 1 119 ? 24.815 21.752 36.847 1.000 47.196 115 GLN B C 1
ATOM 2074 O O . GLN B 1 119 ? 24.342 22.760 36.316 1.000 45.916 115 GLN B O 1
ATOM 2080 N N . LYS B 1 120 ? 24.549 20.523 36.446 1.000 47.919 116 LYS B N 1
ATOM 2081 C CA . LYS B 1 120 ? 23.471 20.189 35.500 1.000 49.330 116 LYS B CA 1
ATOM 2082 C C . LYS B 1 120 ? 22.854 18.905 36.008 1.000 48.944 116 LYS B C 1
ATOM 2083 O O . LYS B 1 120 ? 23.128 17.901 35.434 1.000 54.116 116 LYS B O 1
ATOM 2089 N N . GLY B 1 121 ? 22.155 18.941 37.127 1.000 54.468 117 GLY B N 1
ATOM 2090 C CA . GLY B 1 121 ? 21.392 17.797 37.665 1.000 58.965 117 GLY B CA 1
ATOM 2091 C C . GLY B 1 121 ? 19.944 17.902 37.229 1.000 63.883 117 GLY B C 1
ATOM 2092 O O . GLY B 1 121 ? 19.609 18.866 36.506 1.000 67.079 117 GLY B O 1
ATOM 2093 N N . ARG B 1 122 ? 19.100 16.949 37.609 1.000 71.836 118 ARG B N 1
ATOM 2094 C CA . ARG B 1 122 ? 17.662 17.013 37.251 1.000 78.103 118 ARG B CA 1
ATOM 2095 C C . ARG B 1 122 ? 17.041 18.053 38.189 1.000 75.664 118 ARG B C 1
ATOM 2096 O O . ARG B 1 122 ? 16.095 18.741 37.747 1.000 82.683 118 ARG B O 1
ATOM 2104 N N . VAL B 1 123 ? 17.619 18.233 39.386 1.000 66.610 119 VAL B N 1
ATOM 2105 C CA . VAL B 1 123 ? 17.007 19.013 40.505 1.000 64.737 119 VAL B CA 1
ATOM 2106 C C . VAL B 1 123 ? 17.493 20.493 40.481 1.000 59.186 119 VAL B C 1
ATOM 2107 O O . VAL B 1 123 ? 16.696 21.382 40.899 1.000 59.271 119 VAL B O 1
ATOM 2111 N N . LEU B 1 124 ? 18.657 20.798 39.890 1.000 53.080 120 LEU B N 1
ATOM 2112 C CA . LEU B 1 124 ? 19.276 22.157 39.863 1.000 48.318 120 LEU B CA 1
ATOM 2113 C C . LEU B 1 124 ? 20.203 22.298 38.670 1.000 46.770 120 LEU B C 1
ATOM 2114 O O . LEU B 1 124 ? 21.143 21.507 38.609 1.000 47.406 120 LEU B O 1
ATOM 2119 N N . LYS B 1 125 ? 20.013 23.318 37.830 1.000 47.292 121 LYS B N 1
ATOM 2120 C CA . LYS B 1 125 ? 20.956 23.693 36.734 1.000 47.472 121 LYS B CA 1
ATOM 2121 C C . LYS B 1 125 ? 21.583 25.035 37.129 1.000 43.052 121 LYS B C 1
ATOM 2122 O O . LYS B 1 125 ? 20.830 25.946 37.402 1.000 43.230 121 LYS B O 1
ATOM 2128 N N . MET B 1 126 ? 22.904 25.174 37.203 1.000 39.718 122 MET B N 1
ATOM 2129 C CA . MET B 1 126 ? 23.495 26.495 37.536 1.000 39.332 122 MET B CA 1
ATOM 2130 C C . MET B 1 126 ? 24.943 26.643 37.079 1.000 37.268 122 MET B C 1
ATOM 2131 O O . MET B 1 126 ? 25.614 25.650 36.934 1.000 37.155 122 MET B O 1
ATOM 2136 N N . ASP B 1 127 ? 25.370 27.881 36.877 1.000 36.930 123 ASP B N 1
ATOM 2137 C CA . ASP B 1 127 ? 26.771 28.317 36.697 1.000 38.523 123 ASP B CA 1
ATOM 2138 C C . ASP B 1 127 ? 27.020 29.466 37.642 1.000 36.343 123 ASP B C 1
ATOM 2139 O O . ASP B 1 127 ? 26.152 30.277 37.828 1.000 37.190 123 ASP B O 1
ATOM 2144 N N . GLU B 1 128 ? 28.228 29.596 38.117 1.000 35.042 124 GLU B N 1
ATOM 2145 C CA . GLU B 1 128 ? 28.586 30.790 38.882 1.000 33.938 124 GLU B CA 1
ATOM 2146 C C . GLU B 1 128 ? 30.040 31.060 38.597 1.000 31.111 124 GLU B C 1
ATOM 2147 O O . GLU B 1 128 ? 30.760 30.098 38.433 1.000 30.321 124 GLU B O 1
ATOM 2153 N N . ALA B 1 129 ? 30.423 32.313 38.653 1.000 29.620 125 ALA B N 1
ATOM 2154 C CA . ALA B 1 129 ? 31.823 32.733 38.634 1.000 30.686 125 ALA B CA 1
ATOM 2155 C C . ALA B 1 129 ? 31.952 33.955 39.549 1.000 31.703 125 ALA B C 1
ATOM 2156 O O . ALA B 1 129 ? 31.060 34.774 39.521 1.000 31.826 125 ALA B O 1
ATOM 2158 N N . PHE B 1 130 ? 32.988 34.017 40.394 1.000 33.589 126 PHE B N 1
ATOM 2159 C CA . PHE B 1 130 ? 33.165 35.060 41.437 1.000 35.139 126 PHE B CA 1
ATOM 2160 C C . PHE B 1 130 ? 34.491 34.833 42.161 1.000 35.156 126 PHE B C 1
ATOM 2161 O O . PHE B 1 130 ? 35.129 33.843 41.904 1.000 33.682 126 PHE B O 1
ATOM 2169 N N . SER B 1 131 ? 34.847 35.754 43.050 1.000 36.615 127 SER B N 1
ATOM 2170 C CA . SER B 1 131 ? 36.135 35.783 43.766 1.000 37.953 127 SER B CA 1
ATOM 2171 C C . SER B 1 131 ? 35.882 35.472 45.255 1.000 37.553 127 SER B C 1
ATOM 2172 O O . SER B 1 131 ? 34.810 35.755 45.725 1.000 36.847 127 SER B O 1
ATOM 2175 N N . ILE B 1 132 ? 36.821 34.858 45.968 1.000 37.159 128 ILE B N 1
ATOM 2176 C CA . ILE B 1 132 ? 36.695 34.605 47.426 1.000 38.361 128 ILE B CA 1
ATOM 2177 C C . ILE B 1 132 ? 37.965 35.057 48.165 1.000 40.265 128 ILE B C 1
ATOM 2178 O O . ILE B 1 132 ? 39.034 35.249 47.515 1.000 41.033 128 ILE B O 1
ATOM 2183 N N . SER B 1 133 ? 37.844 35.278 49.474 1.000 40.195 129 SER B N 1
ATOM 2184 C CA . SER B 1 133 ? 38.948 35.799 50.314 1.000 42.221 129 SER B CA 1
ATOM 2185 C C . SER B 1 133 ? 39.961 34.678 50.522 1.000 43.085 129 SER B C 1
ATOM 2186 O O . SER B 1 133 ? 39.610 33.490 50.242 1.000 39.546 129 SER B O 1
ATOM 2189 N N . LEU B 1 134 ? 41.133 35.045 51.044 1.000 47.150 130 LEU B N 1
ATOM 2190 C CA . LEU B 1 134 ? 42.191 34.096 51.485 1.000 50.136 130 LEU B CA 1
ATOM 2191 C C . LEU B 1 134 ? 41.667 33.206 52.603 1.000 48.023 130 LEU B C 1
ATOM 2192 O O . LEU B 1 134 ? 41.991 32.016 52.577 1.000 49.669 130 LEU B O 1
ATOM 2197 N N . GLU B 1 135 ? 40.860 33.739 53.512 1.000 47.019 131 GLU B N 1
ATOM 2198 C CA . GLU B 1 135 ? 40.262 32.916 54.596 1.000 49.526 131 GLU B CA 1
ATOM 2199 C C . GLU B 1 135 ? 39.292 31.926 53.921 1.000 47.650 131 GLU B C 1
ATOM 2200 O O . GLU B 1 135 ? 39.366 30.700 54.244 1.000 44.208 131 GLU B O 1
ATOM 2206 N N . GLN B 1 136 ? 38.456 32.398 52.984 1.000 42.776 132 GLN B N 1
ATOM 2207 C CA . GLN B 1 136 ? 37.465 31.519 52.308 1.000 41.554 132 GLN B CA 1
ATOM 2208 C C . GLN B 1 136 ? 38.198 30.387 51.570 1.000 39.574 132 GLN B C 1
ATOM 2209 O O . GLN B 1 136 ? 37.781 29.213 51.709 1.000 38.928 132 GLN B O 1
ATOM 2215 N N . THR B 1 137 ? 39.320 30.685 50.922 1.000 38.373 133 THR B N 1
ATOM 2216 C CA . THR B 1 137 ? 40.133 29.690 50.165 1.000 37.914 133 THR B CA 1
ATOM 2217 C C . THR B 1 137 ? 40.598 28.555 51.079 1.000 37.390 133 THR B C 1
ATOM 2218 O 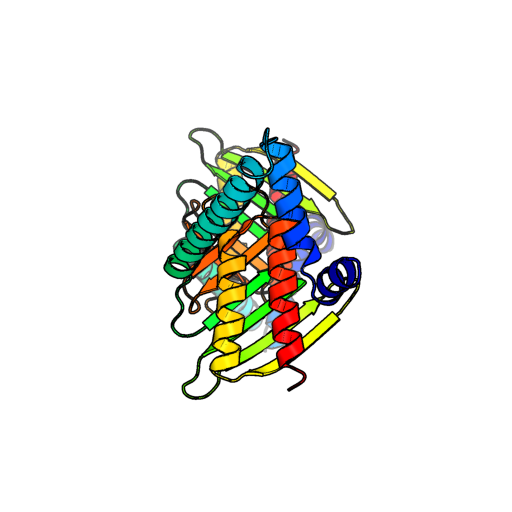O . THR B 1 137 ? 40.539 27.361 50.674 1.000 34.589 133 THR B O 1
ATOM 2222 N N . GLU B 1 138 ? 41.096 28.942 52.246 1.000 39.965 134 GLU B N 1
ATOM 2223 C CA . GLU B 1 138 ? 41.528 28.022 53.328 1.000 43.200 134 GLU B CA 1
ATOM 2224 C C . GLU B 1 138 ? 40.360 27.118 53.710 1.000 38.738 134 GLU B C 1
ATOM 2225 O O . GLU B 1 138 ? 40.546 25.886 53.726 1.000 35.213 134 GLU B O 1
ATOM 2231 N N . GLU B 1 139 ? 39.190 27.692 53.986 1.000 39.687 135 GLU B N 1
ATOM 2232 C CA . GLU B 1 139 ? 37.996 26.883 54.376 1.000 41.375 135 GLU B CA 1
ATOM 2233 C C . GLU B 1 139 ? 37.700 25.882 53.254 1.000 39.771 135 GLU B C 1
ATOM 2234 O O . GLU B 1 139 ? 37.566 24.678 53.561 1.000 35.728 135 GLU B O 1
ATOM 2240 N N . LEU B 1 140 ? 37.649 26.362 51.996 1.000 39.910 136 LEU B N 1
ATOM 2241 C CA . LEU B 1 140 ? 37.299 25.511 50.816 1.000 37.331 136 LEU B CA 1
ATOM 2242 C C . LEU B 1 140 ? 38.379 24.432 50.660 1.000 36.077 136 LEU B C 1
ATOM 2243 O O . LEU B 1 140 ? 38.015 23.249 50.429 1.000 34.468 136 LEU B O 1
ATOM 2248 N N . THR B 1 141 ? 39.657 24.805 50.838 1.000 33.609 137 THR B N 1
ATOM 2249 C CA . THR B 1 141 ? 40.771 23.866 50.624 1.000 32.491 137 THR B CA 1
ATOM 2250 C C . THR B 1 141 ? 40.585 22.668 51.536 1.000 33.420 137 THR B C 1
ATOM 2251 O O . THR B 1 141 ? 40.850 21.552 51.058 1.000 34.701 137 THR B O 1
ATOM 2255 N N . GLU B 1 142 ? 40.098 22.844 52.763 1.000 34.380 138 GLU B N 1
ATOM 2256 C CA . GLU B 1 142 ? 40.002 21.696 53.709 1.000 36.286 138 GLU B CA 1
ATOM 2257 C C . GLU B 1 142 ? 38.865 20.773 53.274 1.000 34.772 138 GLU B C 1
ATOM 2258 O O . GLU B 1 142 ? 38.943 19.562 53.584 1.000 33.986 138 GLU B O 1
ATOM 2264 N N . MET B 1 143 ? 37.813 21.321 52.640 1.000 34.106 139 MET B N 1
ATOM 2265 C CA . MET B 1 143 ? 36.630 20.536 52.202 1.000 32.291 139 MET B CA 1
ATOM 2266 C C . MET B 1 143 ? 37.055 19.720 50.992 1.000 30.903 139 MET B C 1
ATOM 2267 O O . MET B 1 143 ? 36.584 18.595 50.834 1.000 30.005 139 MET B O 1
ATOM 2272 N N . PHE B 1 144 ? 37.944 20.289 50.187 1.000 30.347 140 PHE B N 1
ATOM 2273 C CA . PHE B 1 144 ? 38.595 19.661 49.007 1.000 29.893 140 PHE B C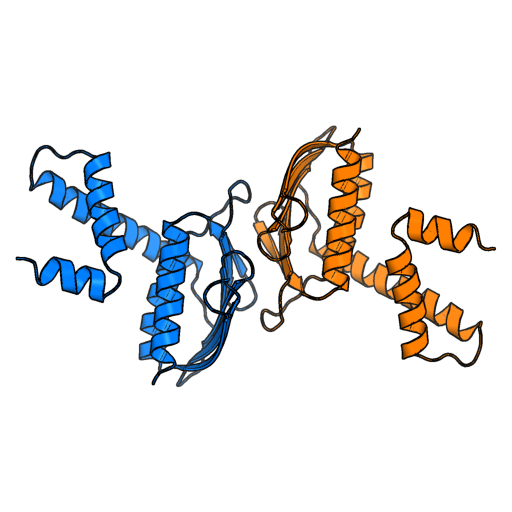A 1
ATOM 2274 C C . PHE B 1 144 ? 39.487 18.471 49.452 1.000 29.415 140 PHE B C 1
ATOM 2275 O O . PHE B 1 144 ? 39.347 17.339 48.925 1.000 29.857 140 PHE B O 1
ATOM 2283 N N . TYR B 1 145 ? 40.408 18.659 50.403 1.000 28.501 141 TYR B N 1
ATOM 2284 C CA . TYR B 1 145 ? 41.232 17.541 50.936 1.000 28.168 141 TYR B CA 1
ATOM 2285 C C . TYR B 1 145 ? 40.327 16.434 51.460 1.000 27.001 141 TYR B C 1
ATOM 2286 O O . TYR B 1 145 ? 40.588 15.285 51.225 1.000 26.911 141 TYR B O 1
ATOM 2295 N N . GLU B 1 146 ? 39.245 16.787 52.123 1.000 26.606 142 GLU B N 1
ATOM 2296 C CA . GLU B 1 146 ? 38.228 15.800 52.576 1.000 27.082 142 GLU B CA 1
ATOM 2297 C C . GLU B 1 146 ? 37.684 14.990 51.394 1.000 27.302 142 GLU B C 1
ATOM 2298 O O . GLU B 1 146 ? 37.671 13.751 51.487 1.000 28.158 142 GLU B O 1
ATOM 2304 N N . LEU B 1 147 ? 37.300 15.637 50.286 1.000 28.497 143 LEU B N 1
ATOM 2305 C CA . LEU B 1 147 ? 36.967 14.937 49.000 1.000 26.638 143 LEU B CA 1
ATOM 2306 C C . LEU B 1 147 ? 38.186 14.111 48.596 1.000 24.811 143 LEU B C 1
ATOM 2307 O O . LEU B 1 147 ? 37.989 12.970 48.265 1.000 24.338 143 LEU B O 1
ATOM 2312 N N . GLY B 1 148 ? 39.396 14.627 48.775 1.000 24.340 144 GLY B N 1
ATOM 2313 C CA . GLY B 1 148 ? 40.631 13.912 48.383 1.000 25.055 144 GLY B CA 1
ATOM 2314 C C . GLY B 1 148 ? 40.775 12.511 48.976 1.000 26.313 144 GLY B C 1
ATOM 2315 O O . GLY B 1 148 ? 41.562 11.717 48.460 1.000 24.939 144 GLY B O 1
ATOM 2316 N N . ARG B 1 149 ? 40.107 12.223 50.102 1.000 29.618 145 ARG B N 1
ATOM 2317 C CA . ARG B 1 149 ? 40.227 10.918 50.814 1.000 30.171 145 ARG B CA 1
ATOM 2318 C C . ARG B 1 149 ? 39.631 9.833 49.944 1.000 30.078 145 ARG B C 1
ATOM 2319 O O . ARG B 1 149 ? 39.905 8.715 50.230 1.000 30.249 145 ARG B O 1
ATOM 2327 N N . PHE B 1 150 ? 38.811 10.174 48.952 1.000 31.233 146 PHE B N 1
ATOM 2328 C CA . PHE B 1 150 ? 38.129 9.195 48.055 1.000 31.575 146 PHE B CA 1
ATOM 2329 C C . PHE B 1 150 ? 38.882 8.941 46.742 1.000 30.337 146 PHE B C 1
ATOM 2330 O O . PHE B 1 150 ? 38.402 8.205 45.904 1.000 30.566 146 PHE B O 1
ATOM 2338 N N . VAL B 1 151 ? 40.053 9.518 46.577 1.000 29.236 147 VAL B N 1
ATOM 2339 C CA . VAL B 1 151 ? 40.921 9.207 45.420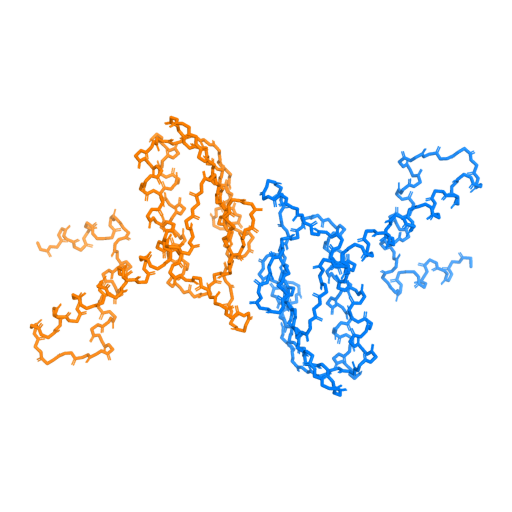 1.000 29.599 147 VAL B CA 1
ATOM 2340 C C . VAL B 1 151 ? 41.246 7.717 45.431 1.000 29.769 147 VAL B C 1
ATOM 2341 O O . VAL B 1 151 ? 41.606 7.247 46.493 1.000 28.126 147 VAL B O 1
ATOM 2345 N N . VAL B 1 152 ? 41.108 7.027 44.284 1.000 30.675 148 VAL B N 1
ATOM 2346 C CA . VAL B 1 152 ? 41.526 5.597 44.063 1.000 33.074 148 VAL B CA 1
ATOM 2347 C C . VAL B 1 152 ? 42.790 5.499 43.184 1.000 34.961 148 VAL B C 1
ATOM 2348 O O . VAL B 1 152 ? 43.025 6.377 42.337 1.000 34.167 148 VAL B O 1
ATOM 2352 N N . ASP B 1 153 ? 43.571 4.438 43.367 1.000 41.393 149 ASP B N 1
ATOM 2353 C CA . ASP B 1 153 ? 44.807 4.146 42.574 1.000 47.139 149 ASP B CA 1
ATOM 2354 C C . ASP B 1 153 ? 44.435 3.216 41.420 1.000 48.876 149 ASP B C 1
ATOM 2355 O O . ASP B 1 153 ? 44.912 3.511 40.279 1.000 53.246 149 ASP B O 1
ATOM 2360 N N . GLY B 1 154 ? 43.515 2.262 41.633 1.000 48.161 150 GLY B N 1
ATOM 2361 C CA . GLY B 1 154 ? 42.965 1.429 40.529 1.000 50.909 150 GLY B CA 1
ATOM 2362 C C . GLY B 1 154 ? 42.296 2.216 39.381 1.000 49.000 150 GLY B C 1
ATOM 2363 O O . GLY B 1 154 ? 42.075 3.444 39.507 1.000 47.782 150 GLY B O 1
ATOM 2364 N N . THR B 1 155 ? 41.991 1.519 38.287 1.000 44.389 151 THR B N 1
ATOM 2365 C CA . THR B 1 155 ? 40.897 1.831 37.342 1.000 45.884 151 THR B CA 1
ATOM 2366 C C . THR B 1 155 ? 39.860 0.695 37.350 1.000 50.689 151 THR B C 1
ATOM 2367 O O . THR B 1 155 ? 38.840 0.823 36.656 1.000 49.776 151 THR B O 1
ATOM 2371 N N . LYS B 1 156 ? 40.115 -0.386 38.082 1.000 58.432 152 LYS B N 1
ATOM 2372 C CA . LYS B 1 156 ? 39.102 -1.436 38.365 1.000 64.975 152 LYS B CA 1
ATOM 2373 C C . LYS B 1 156 ? 38.467 -0.967 39.665 1.000 61.002 152 LYS B C 1
ATOM 2374 O O . LYS B 1 156 ? 39.219 -0.753 40.620 1.000 70.366 152 LYS B O 1
ATOM 2380 N N . GLY B 1 157 ? 37.173 -0.703 39.633 1.000 53.041 153 GLY B N 1
ATOM 2381 C CA . GLY B 1 157 ? 36.471 0.149 40.601 1.000 49.277 153 GLY B CA 1
ATOM 2382 C C . GLY B 1 157 ? 35.489 1.058 39.876 1.000 47.829 153 GLY B C 1
ATOM 2383 O O . GLY B 1 157 ? 35.903 1.617 38.826 1.000 44.288 153 GLY B O 1
ATOM 2384 N N . GLU B 1 158 ? 34.238 1.180 40.372 1.000 46.095 154 GLU B N 1
ATOM 2385 C CA . GLU B 1 158 ? 33.277 2.239 39.952 1.000 44.874 154 GLU B CA 1
ATOM 2386 C C . GLU B 1 158 ? 33.883 3.568 40.402 1.000 38.574 154 GLU B C 1
ATOM 2387 O O . GLU B 1 158 ? 34.476 3.561 41.502 1.000 36.928 154 GLU B O 1
ATOM 2393 N N . GLN B 1 159 ? 33.780 4.605 39.546 1.000 33.317 155 GLN B N 1
ATOM 2394 C CA . GLN B 1 159 ? 34.376 5.950 39.673 1.000 30.371 155 GLN B CA 1
ATOM 2395 C C . GLN B 1 159 ? 33.298 7.029 39.675 1.000 30.024 155 GLN B C 1
ATOM 2396 O O . GLN B 1 159 ? 32.298 6.859 38.977 1.000 33.025 155 GLN B O 1
ATOM 2402 N N . GLY B 1 160 ? 33.500 8.103 40.437 1.000 28.749 156 GLY B N 1
ATOM 2403 C CA . GLY B 1 160 ? 32.514 9.183 40.640 1.000 28.063 156 GLY B CA 1
ATOM 2404 C C . GLY B 1 160 ? 32.986 10.468 39.994 1.000 27.626 156 GLY B C 1
ATOM 2405 O O . GLY B 1 160 ? 32.296 11.513 40.144 1.000 28.228 156 GLY B O 1
ATOM 2406 N N . GLY B 1 161 ? 34.125 10.426 39.301 1.000 25.639 157 GLY B N 1
ATOM 2407 C CA . GLY B 1 161 ? 34.736 11.657 38.799 1.000 24.599 157 GLY B CA 1
ATOM 2408 C C . GLY B 1 161 ? 36.231 11.725 39.073 1.000 24.734 157 GLY B C 1
ATOM 2409 O O . GLY B 1 161 ? 36.927 10.643 39.221 1.000 23.445 157 GLY B O 1
ATOM 2410 N N . PHE B 1 162 ? 36.754 12.944 38.960 1.000 23.902 158 PHE B N 1
ATOM 2411 C CA . PHE B 1 162 ? 38.210 13.149 38.999 1.000 24.703 158 PHE B CA 1
ATOM 2412 C C . PHE B 1 162 ? 38.535 14.519 39.536 1.000 23.825 158 PHE B C 1
ATOM 2413 O O . PHE B 1 162 ? 37.654 15.383 39.591 1.000 22.711 158 PHE B O 1
ATOM 2421 N N . ILE B 1 163 ? 39.807 14.689 39.835 1.000 24.140 159 ILE B N 1
ATOM 2422 C CA . ILE B 1 163 ? 40.374 15.975 40.319 1.000 26.102 159 ILE B CA 1
ATOM 2423 C C . ILE B 1 163 ? 41.623 16.275 39.516 1.000 27.464 159 ILE B C 1
ATOM 2424 O O . ILE B 1 163 ? 42.476 15.375 39.440 1.000 29.919 159 ILE B O 1
ATOM 2429 N N . SER B 1 164 ? 41.766 17.481 38.991 1.000 28.550 160 SER B N 1
ATOM 2430 C CA . SER B 1 164 ? 43.015 17.901 38.304 1.000 31.403 160 SER B CA 1
ATOM 2431 C C . SER B 1 164 ? 43.709 18.887 39.245 1.000 30.494 160 SER B C 1
ATOM 2432 O O . SER B 1 164 ? 43.005 19.713 39.786 1.000 28.355 160 SER B O 1
ATOM 2435 N N . ILE B 1 165 ? 45.043 18.814 39.329 1.000 31.412 161 ILE B N 1
ATOM 2436 C CA . ILE B 1 165 ? 45.918 19.766 40.061 1.000 32.516 161 ILE B CA 1
ATOM 2437 C C . ILE B 1 165 ? 46.840 20.475 39.068 1.000 33.583 161 ILE B C 1
ATOM 2438 O O . ILE B 1 165 ? 47.553 19.790 38.341 1.000 32.339 161 ILE B O 1
ATOM 2443 N N . ASP B 1 166 ? 46.851 21.811 39.091 1.000 35.872 162 ASP B N 1
ATOM 2444 C CA . ASP B 1 166 ? 47.840 22.672 38.398 1.000 38.881 162 ASP B CA 1
ATOM 2445 C C . ASP B 1 166 ? 47.881 22.307 36.893 1.000 40.409 162 ASP B C 1
ATOM 2446 O O . ASP B 1 166 ? 48.927 22.376 36.257 1.000 38.623 162 ASP B O 1
ATOM 2451 N N . GLU B 1 167 ? 46.752 21.930 36.333 1.000 42.504 163 GLU B N 1
ATOM 2452 C CA . GLU B 1 167 ? 46.603 21.557 34.898 1.000 46.934 163 GLU B CA 1
ATOM 2453 C C . GLU B 1 167 ? 47.576 20.453 34.481 1.000 45.040 163 GLU B C 1
ATOM 2454 O O . GLU B 1 167 ? 47.741 20.332 33.294 1.000 43.306 163 GLU B O 1
ATOM 2460 N N . ARG B 1 168 ? 48.126 19.668 35.412 1.000 47.020 164 ARG B N 1
ATOM 2461 C CA . ARG B 1 168 ? 49.165 18.637 35.124 1.000 50.856 164 ARG B CA 1
ATOM 2462 C C . ARG B 1 168 ? 48.627 17.258 35.480 1.000 50.864 164 ARG B C 1
ATOM 2463 O O . ARG B 1 168 ? 48.422 16.445 34.589 1.000 58.589 164 ARG B O 1
ATOM 2471 N N . ASP B 1 169 ? 48.372 17.010 36.751 1.000 49.035 165 ASP B N 1
ATOM 2472 C CA . ASP B 1 169 ? 47.983 15.665 37.224 1.000 45.053 165 ASP B CA 1
ATOM 2473 C C . ASP B 1 169 ? 46.471 15.594 37.343 1.000 37.490 165 ASP B C 1
ATOM 2474 O O . ASP B 1 169 ? 45.856 16.600 37.755 1.000 37.544 165 ASP B O 1
ATOM 2479 N N . VAL B 1 170 ? 45.948 14.399 37.102 1.000 32.202 166 VAL B N 1
ATOM 2480 C CA . VAL B 1 170 ? 44.516 14.063 37.254 1.000 30.652 166 VAL B CA 1
ATOM 2481 C C . VAL B 1 170 ? 44.340 12.778 38.072 1.000 29.165 166 VAL B C 1
ATOM 2482 O O . VAL B 1 170 ? 44.912 11.742 37.678 1.000 29.015 166 VAL B O 1
ATOM 2486 N N . TYR B 1 171 ? 43.477 12.801 39.092 1.000 27.291 167 TYR B N 1
ATOM 2487 C CA . TYR B 1 171 ? 43.273 11.629 39.967 1.000 26.652 167 TYR B CA 1
ATOM 2488 C C . TYR B 1 171 ? 41.819 11.280 39.873 1.000 25.099 167 TYR B C 1
ATOM 2489 O O . TYR B 1 171 ? 41.060 12.232 39.788 1.000 24.735 167 TYR B O 1
ATOM 2498 N N . LEU B 1 172 ? 41.482 10.002 39.887 1.000 25.138 168 LEU B N 1
ATOM 2499 C CA . LEU B 1 172 ? 40.069 9.550 39.771 1.000 26.335 168 LEU B CA 1
ATOM 2500 C C . LEU B 1 172 ? 39.455 9.379 41.179 1.000 26.432 168 LEU B C 1
ATOM 2501 O O . LEU B 1 172 ? 40.140 8.904 42.034 1.000 26.517 168 LEU B O 1
ATOM 2506 N N . LEU B 1 173 ? 38.180 9.705 41.367 1.000 26.633 169 LEU B N 1
ATOM 2507 C CA . LEU B 1 173 ? 37.411 9.536 42.633 1.000 27.476 169 LEU B CA 1
ATOM 2508 C C . LEU B 1 173 ? 36.567 8.264 42.583 1.000 28.024 169 LEU B C 1
ATOM 2509 O O . LEU B 1 173 ? 36.072 7.946 41.480 1.000 28.709 169 LEU B O 1
ATOM 2514 N N . ALA B 1 174 ? 36.414 7.594 43.725 1.000 28.987 170 ALA B N 1
ATOM 2515 C CA . ALA B 1 174 ? 35.531 6.418 43.943 1.000 31.782 170 ALA B CA 1
ATOM 2516 C C . ALA B 1 174 ? 34.073 6.849 43.812 1.000 33.982 170 ALA B C 1
ATOM 2517 O O . ALA B 1 174 ? 33.827 8.041 43.936 1.000 37.960 170 ALA B O 1
ATOM 2519 N N . ALA B 1 175 ? 33.150 5.933 43.507 1.000 37.432 171 ALA B N 1
ATOM 2520 C CA . ALA B 1 175 ? 31.672 6.166 43.502 1.000 38.556 171 ALA B CA 1
ATOM 2521 C C . ALA B 1 175 ? 31.150 5.902 44.918 1.000 40.447 171 ALA B C 1
ATOM 2522 O O . ALA B 1 175 ? 31.932 5.487 45.717 1.000 41.130 171 ALA B O 1
ATOM 2524 N N . GLY B 1 176 ? 29.863 6.028 45.195 1.000 43.566 172 GLY B N 1
ATOM 2525 C CA . GLY B 1 176 ? 29.316 5.641 46.506 1.000 46.003 172 GLY B CA 1
ATOM 2526 C C . GLY B 1 176 ? 28.926 6.862 47.319 1.000 49.637 172 GLY B C 1
ATOM 2527 O O . GLY B 1 176 ? 29.408 8.002 47.004 1.000 52.448 172 GLY B O 1
ATOM 2528 N N . ARG B 1 177 ? 28.085 6.663 48.339 1.000 51.935 173 ARG B N 1
ATOM 2529 C CA . ARG B 1 177 ? 27.367 7.788 48.976 1.000 54.171 173 ARG B CA 1
ATOM 2530 C C . ARG B 1 177 ? 28.312 8.678 49.791 1.000 49.883 173 ARG B C 1
ATOM 2531 O O . ARG B 1 177 ? 28.061 9.896 49.862 1.000 46.677 173 ARG B O 1
ATOM 2539 N N . GLU B 1 178 ? 29.345 8.126 50.415 1.000 46.930 174 GLU B N 1
ATOM 2540 C CA . GLU B 1 178 ? 30.264 8.963 51.213 1.000 45.638 174 GLU B CA 1
ATOM 2541 C C . GLU B 1 178 ? 31.003 9.936 50.287 1.000 39.007 174 GLU B C 1
ATOM 2542 O O . GLU B 1 178 ? 31.067 11.134 50.607 1.000 37.144 174 GLU B O 1
ATOM 2548 N N . CYS B 1 179 ? 31.520 9.461 49.160 1.000 35.112 175 CYS B N 1
ATOM 2549 C CA . CYS B 1 179 ? 32.149 10.352 48.156 1.000 32.406 175 CYS B CA 1
ATOM 2550 C C . CYS B 1 179 ? 31.155 11.425 47.701 1.000 29.943 175 CYS B C 1
ATOM 2551 O O . CYS B 1 179 ? 31.546 12.604 47.712 1.000 27.995 175 CYS B O 1
ATOM 2554 N N . ALA B 1 180 ? 29.915 11.058 47.335 1.000 29.092 176 ALA B N 1
ATOM 2555 C CA . ALA B 1 180 ? 28.853 12.041 46.960 1.000 28.945 176 ALA B CA 1
ATOM 2556 C C . ALA B 1 180 ? 28.597 13.069 48.065 1.000 28.754 176 ALA B C 1
ATOM 2557 O O . ALA B 1 180 ? 28.495 14.274 47.725 1.000 27.940 176 ALA B O 1
ATOM 2559 N N . GLU B 1 181 ? 28.514 12.635 49.332 1.000 29.821 177 GLU B N 1
ATOM 2560 C CA . GLU B 1 181 ? 28.256 13.555 50.456 1.000 30.206 177 GLU B CA 1
ATOM 2561 C C . GLU B 1 181 ? 29.397 14.570 50.520 1.000 28.287 177 GLU B C 1
ATOM 2562 O O . GLU B 1 181 ? 29.139 15.756 50.519 1.000 28.952 177 GLU B O 1
ATOM 2568 N N . ALA B 1 182 ? 30.636 14.135 50.441 1.000 27.212 178 ALA B N 1
ATOM 2569 C CA . ALA B 1 182 ? 31.806 15.038 50.506 1.000 26.987 178 ALA B CA 1
ATOM 2570 C C . ALA B 1 182 ? 31.763 16.076 49.380 1.000 27.175 178 ALA B C 1
ATOM 2571 O O . ALA B 1 182 ? 32.055 17.277 49.647 1.000 26.738 178 ALA B O 1
ATOM 2573 N N . GLY B 1 183 ? 31.431 15.645 48.160 1.000 26.719 179 GLY B N 1
ATOM 2574 C CA . GLY B 1 183 ? 31.207 16.591 47.048 1.000 27.102 179 GLY B CA 1
ATOM 2575 C C . GLY B 1 183 ? 30.081 17.575 47.319 1.000 28.006 179 GLY B C 1
ATOM 2576 O O . GLY B 1 183 ? 30.284 18.810 47.122 1.000 26.426 179 GLY B O 1
ATOM 2577 N N . ASP B 1 184 ? 28.926 17.075 47.770 1.000 30.343 180 ASP B N 1
ATOM 2578 C CA . ASP B 1 184 ? 27.810 17.960 48.172 1.000 31.775 180 ASP B CA 1
ATOM 2579 C C . ASP B 1 184 ? 28.362 19.022 49.122 1.000 31.575 180 ASP B C 1
ATOM 2580 O O . ASP B 1 184 ? 28.107 20.188 48.879 1.000 31.929 180 ASP B O 1
ATOM 2585 N N . GLU B 1 185 ? 29.154 18.660 50.126 1.000 33.277 181 GLU B N 1
ATOM 2586 C CA . GLU B 1 185 ? 29.526 19.623 51.223 1.000 33.922 181 GLU B CA 1
ATOM 2587 C C . GLU B 1 185 ? 30.457 20.674 50.580 1.000 31.051 181 GLU B C 1
ATOM 2588 O O . GLU B 1 185 ? 30.343 21.921 50.876 1.000 28.649 181 GLU B O 1
ATOM 2594 N N . LEU B 1 186 ? 31.297 20.229 49.644 1.000 29.276 182 LEU B N 1
ATOM 2595 C CA . LEU B 1 186 ? 32.273 21.126 49.002 1.000 28.625 182 LEU B CA 1
ATOM 2596 C C . LEU B 1 186 ? 31.533 22.111 48.106 1.000 29.067 182 LEU B C 1
ATOM 2597 O O . LEU B 1 186 ? 31.866 23.274 48.157 1.000 28.004 182 LEU B O 1
ATOM 2602 N N . PHE B 1 187 ? 30.554 21.686 47.311 1.000 30.100 183 PHE B N 1
ATOM 2603 C CA . PHE B 1 187 ? 29.847 22.646 46.425 1.000 32.154 183 PHE B CA 1
ATOM 2604 C C . PHE B 1 187 ? 29.013 23.611 47.266 1.000 32.150 183 PHE B C 1
ATOM 2605 O O . PHE B 1 187 ? 29.037 24.843 47.008 1.000 31.273 183 PHE B O 1
ATOM 2613 N N . ASN B 1 188 ? 28.296 23.067 48.241 1.000 35.019 184 ASN B N 1
ATOM 2614 C CA . ASN B 1 188 ? 27.395 23.867 49.119 1.000 37.947 184 ASN B CA 1
ATOM 2615 C C . ASN B 1 188 ? 28.230 25.008 49.726 1.000 33.884 184 ASN B C 1
ATOM 2616 O O . ASN B 1 188 ? 27.779 26.137 49.738 1.000 32.740 184 ASN B O 1
ATOM 2621 N N . LEU B 1 189 ? 29.457 24.779 50.143 1.000 32.129 185 LEU B N 1
ATOM 2622 C CA . LEU B 1 189 ? 30.207 25.869 50.808 1.000 31.975 185 LEU B CA 1
ATOM 2623 C C . LEU B 1 189 ? 30.546 26.956 49.791 1.000 32.410 185 LEU B C 1
ATOM 2624 O O . LEU B 1 189 ? 30.424 28.141 50.105 1.000 31.754 185 LEU B O 1
ATOM 2629 N N . ALA B 1 190 ? 30.991 26.568 48.605 1.000 33.553 186 ALA B N 1
ATOM 2630 C CA . ALA B 1 190 ? 31.344 27.537 47.551 1.000 34.985 186 ALA B CA 1
ATOM 2631 C C . ALA B 1 190 ? 30.090 28.346 47.220 1.000 34.963 186 ALA B C 1
ATOM 2632 O O . ALA B 1 190 ? 30.160 29.606 47.131 1.000 32.391 186 ALA B O 1
ATOM 2634 N N . MET B 1 191 ? 28.946 27.683 47.092 1.000 36.123 187 MET B N 1
ATOM 2635 C CA . MET B 1 191 ? 27.694 28.445 46.793 1.000 38.330 187 MET B CA 1
ATOM 2636 C C . MET B 1 191 ? 27.451 29.497 47.887 1.000 40.218 187 MET B C 1
ATOM 2637 O O . MET B 1 191 ? 27.164 30.664 47.534 1.000 39.979 187 MET B O 1
ATOM 2642 N N . LEU B 1 192 ? 27.585 29.113 49.162 1.000 42.463 188 LEU B N 1
ATOM 2643 C CA . LEU B 1 192 ? 27.361 30.017 50.310 1.000 44.887 188 LEU B CA 1
ATOM 2644 C C . LEU B 1 192 ? 28.292 31.213 50.184 1.000 43.110 188 LEU B C 1
ATOM 2645 O O . LEU B 1 192 ? 27.834 32.310 50.450 1.000 44.915 188 LEU B O 1
ATOM 2650 N N . PHE B 1 193 ? 29.543 31.014 49.784 1.000 43.202 189 PHE B N 1
ATOM 2651 C CA . PHE B 1 193 ? 30.518 32.122 49.572 1.000 43.823 189 PHE B CA 1
ATOM 2652 C C . PHE B 1 193 ? 30.095 33.053 48.424 1.000 46.293 189 PHE B C 1
ATOM 2653 O O . PHE B 1 193 ? 30.512 34.253 48.437 1.000 46.032 189 PHE B O 1
ATOM 2661 N N . SER B 1 194 ? 29.328 32.533 47.453 1.000 47.887 190 SER B N 1
ATOM 2662 C CA . SER B 1 194 ? 28.768 33.324 46.317 1.000 50.140 190 SER B CA 1
ATOM 2663 C C . SER B 1 194 ? 27.795 34.409 46.839 1.000 52.933 190 SER B C 1
ATOM 2664 O O . SER B 1 194 ? 27.717 35.497 46.242 1.000 51.795 190 SER B O 1
ATOM 2667 N N . MET B 1 195 ? 27.109 34.151 47.948 1.000 55.694 191 MET B N 1
ATOM 2668 C CA . MET B 1 195 ? 26.196 35.112 48.607 1.000 59.976 191 MET B CA 1
ATOM 2669 C C . MET B 1 195 ? 26.944 36.113 49.527 1.000 66.511 191 MET B C 1
ATOM 2670 O O . MET B 1 195 ? 26.430 36.368 50.613 1.000 71.244 191 MET B O 1
ATOM 2675 N N . ASP B 1 196 ? 28.074 36.716 49.119 1.000 76.406 192 ASP B N 1
ATOM 2676 C CA . ASP B 1 196 ? 29.050 37.403 50.027 1.000 79.023 192 ASP B CA 1
ATOM 2677 C C . ASP B 1 196 ? 29.423 36.460 51.189 1.000 79.811 192 ASP B C 1
ATOM 2678 O O . ASP B 1 196 ? 30.563 36.065 51.452 1.000 73.402 192 ASP B O 1
#

Solvent-accessible surface area: 20115 Å² total; per-residue (Å²): 139,154,84,90,44,42,130,22,126,172,100,96,60,88,19,55,97,50,30,26,62,92,35,41,90,129,136,113,33,186,70,129,113,49,16,94,134,21,44,122,111,36,82,83,121,25,122,55,63,57,73,136,2,28,134,58,0,130,29,77,122,15,3,0,0,1,9,61,10,15,82,16,8,0,22,0,50,71,36,174,149,64,0,57,0,54,3,23,26,89,29,235,138,72,161,28,100,49,78,48,65,4,48,91,118,34,12,121,77,0,18,99,50,0,31,30,0,0,46,33,16,49,110,28,10,160,45,110,17,13,0,2,0,1,12,40,71,210,74,24,58,8,0,26,47,51,184,84,8,49,34,6,0,60,53,0,1,79,38,0,43,110,23,38,151,160,138,157,83,90,61,54,133,23,133,168,93,95,61,89,33,56,98,54,38,27,62,101,38,43,90,132,127,113,36,188,64,152,119,44,20,107,132,16,45,122,104,35,79,83,120,25,122,53,58,58,69,142,1,26,137,62,0,131,28,77,125,15,3,0,0,1,9,70,9,14,102,18,10,0,25,0,54,70,42,170,130,64,0,58,0,54,2,24,25,87,31,232,145,72,159,31,113,50,78,47,63,5,49,80,116,33,11,114,77,0,20,102,50,0,31,32,0,1,38,31,17,49,107,28,11,147,42,97,15,13,0,1,0,1,11,26,75,191,77,21,54,8,0,25,47,50,204,94,9,49,37,8,0,53,51,0,2,80,40,0,44,100,18,37,148,159

B-factor: mean 47.12, std 20.49, range [17.84, 131.87]

Foldseek 3Di:
DCVVVVVCVVQLVVVVVVVLVVQCVVVVDPDPVRSVVSSVVVVVVLVVLLVVLCVVQPADFKKWWQFLHNAWIKIWGDDDFWIWIWIAGHDPVDGDIDTDIFGPVLVVVLVSLVSSLSSQFDPDPPAAFTTWMDGPVPDITTGHDDDSNVSSVVVNVVSVVVRRVD/DVVVVVVCVVPLVVVVVVVLVVQCVVVVDPDVVRSVVSSVVVVVVLVVLLVVLCVVQPADFKKWWQFLHNAWIKIWGDDDFWIWIWIAGHDPVDGDIDIDIFGPVLCVVLVSLVSSLSSQFDPDPPAAFTTWMDGPVPDITTGHDDVSNVSSVVVNVVSVVVRSVD

Nearest PDB structures (foldseek):
  2a22-assembly1_A  TM=6.493E-01  e=2.375E+00  Cryptosporidium parvum
  6dm6-assembly1_A  TM=2.849E-01  e=4.912E-01  Rickettsia conorii str. Malish 7
  2j7q-assembly1_A  TM=4.129E-01  e=3.416E+00  Murid betaherpesvirus 1
  2it9-assembly1_A  TM=4.240E-01  e=6.261E+00  Prochlorococcus marinus str. NATL2A
  8wu8-assembly1_B  TM=2.277E-01  e=9.007E+00  Homo sapiens